Protein AF-A0A9W9SRN4-F1 (afdb_monomer_lite)

pLDDT: mean 81.09, std 16.98, range [28.03, 97.94]

Radius of gyration: 25.6 Å; chains: 1; bounding box: 73×48×70 Å

Secondary structure (DSSP, 8-state):
-TTSHHHHHTT-HHHHHHHHHHHHHHHTT---PPPPP---EE-TTS-EE---HHHHHHHHHHHHHHHHHHHHTHHHHHHHHHHHT-HHHHHHHHHHHHHHHHHHHHHHGGGSPPPPP--HHHHHHHHHHHHHTTT-GGGGSGGG-SS--SS-HHHHHHHHHHHHHHHHHTTHHHHHHHHGGGGTHHHHHHHTSB-TT--GGGGGGHHHHHHHHHHHHIIIIIHHHHHHTT----HHHHHHHHHHHHHHHHHHHHHHHHHHHHSTTTTTSTTTSGGGTTTTS--S-BGGGGHHHHHHHHHHHHHHHHHHHHHHHHHS-GGGSSPPPP-----SSSS---

Structure (mmCIF, N/CA/C/O backbone):
data_AF-A0A9W9SRN4-F1
#
_entry.id   AF-A0A9W9SRN4-F1
#
loop_
_atom_site.group_PDB
_atom_site.id
_atom_site.type_symbol
_atom_site.label_atom_id
_atom_site.label_alt_id
_atom_site.label_comp_id
_atom_site.label_asym_id
_atom_site.label_entity_id
_atom_site.label_seq_id
_atom_site.pdbx_PDB_ins_code
_atom_site.Cartn_x
_atom_site.Cartn_y
_atom_site.Cartn_z
_atom_site.occupancy
_atom_site.B_iso_or_equiv
_atom_site.auth_seq_id
_atom_site.auth_comp_id
_atom_site.auth_asym_id
_atom_site.auth_atom_id
_atom_site.pdbx_PDB_model_num
ATOM 1 N N . MET A 1 1 ? 12.197 24.435 -4.976 1.00 72.25 1 MET A N 1
ATOM 2 C CA . MET A 1 1 ? 13.391 25.298 -5.134 1.00 72.25 1 MET A CA 1
ATOM 3 C C . MET A 1 1 ? 14.647 24.455 -5.278 1.00 72.25 1 MET A C 1
ATOM 5 O O . MET A 1 1 ? 15.292 24.556 -6.305 1.00 72.25 1 MET A O 1
ATOM 9 N N . THR A 1 2 ? 14.942 23.553 -4.339 1.00 86.06 2 THR A N 1
ATOM 10 C CA . THR A 1 2 ? 16.115 22.654 -4.399 1.00 86.06 2 THR A CA 1
ATOM 11 C C . THR A 1 2 ? 16.068 21.588 -5.502 1.00 86.06 2 THR A C 1
ATOM 13 O O . THR A 1 2 ? 17.088 20.984 -5.800 1.00 86.06 2 THR A O 1
ATOM 16 N N . SER A 1 3 ? 14.905 21.371 -6.119 1.00 85.31 3 SER A N 1
ATOM 17 C CA . SER A 1 3 ? 14.676 20.440 -7.233 1.00 85.31 3 SER A CA 1
ATOM 18 C C . SER A 1 3 ? 14.816 21.062 -8.630 1.00 85.31 3 SER A C 1
ATOM 20 O O . SER A 1 3 ? 14.621 20.366 -9.623 1.00 85.31 3 SER A O 1
ATOM 22 N N . ILE A 1 4 ? 15.093 22.369 -8.728 1.00 89.38 4 ILE A N 1
ATOM 23 C CA . ILE A 1 4 ? 15.324 23.054 -10.012 1.00 89.38 4 ILE A CA 1
ATOM 24 C C . ILE A 1 4 ? 16.715 22.653 -10.529 1.00 89.38 4 ILE A C 1
ATOM 26 O O . ILE A 1 4 ? 17.629 22.578 -9.704 1.00 89.38 4 ILE A O 1
ATOM 30 N N . PRO A 1 5 ? 16.918 22.458 -11.851 1.00 86.88 5 PRO A N 1
ATOM 31 C CA . PRO A 1 5 ? 18.201 22.014 -12.406 1.00 86.88 5 PRO A CA 1
ATOM 32 C C . PRO A 1 5 ? 19.411 22.799 -11.884 1.00 86.88 5 PRO A C 1
ATOM 34 O O . PRO A 1 5 ? 20.335 22.211 -11.340 1.00 86.88 5 PRO A O 1
ATOM 37 N N . SER A 1 6 ? 19.337 24.135 -11.875 1.00 88.38 6 SER A N 1
ATOM 38 C CA . SER A 1 6 ? 20.420 24.995 -11.373 1.00 88.38 6 SER A CA 1
ATOM 39 C C . SER A 1 6 ? 20.775 24.776 -9.897 1.00 88.38 6 SER A C 1
ATOM 41 O O . SER A 1 6 ? 21.913 24.994 -9.493 1.00 88.38 6 SER A O 1
ATOM 43 N N . SER A 1 7 ? 19.809 24.365 -9.073 1.00 87.69 7 SER A N 1
ATOM 44 C CA . SER A 1 7 ? 20.026 24.068 -7.652 1.00 87.69 7 SER A CA 1
ATOM 45 C C . SER A 1 7 ? 20.522 22.640 -7.433 1.00 87.69 7 SER A C 1
ATOM 47 O O . SER A 1 7 ? 21.297 22.402 -6.507 1.00 87.69 7 SER A O 1
ATOM 49 N N . LEU A 1 8 ? 20.100 21.700 -8.283 1.00 88.00 8 LEU A N 1
ATOM 50 C CA . LEU A 1 8 ? 20.613 20.332 -8.290 1.00 88.00 8 LEU A CA 1
ATOM 51 C C . LEU A 1 8 ? 22.094 20.312 -8.680 1.00 88.00 8 LEU A C 1
ATOM 53 O O . LEU A 1 8 ? 22.893 19.718 -7.958 1.00 88.00 8 LEU A O 1
ATOM 57 N N . ASP A 1 9 ? 22.465 21.056 -9.724 1.00 88.38 9 ASP A N 1
ATOM 58 C CA . ASP A 1 9 ? 23.855 21.207 -10.173 1.00 88.38 9 ASP A CA 1
ATOM 59 C C . ASP A 1 9 ? 24.740 21.864 -9.098 1.00 88.38 9 ASP A C 1
ATOM 61 O O . ASP A 1 9 ? 25.924 21.559 -8.976 1.00 88.38 9 ASP A O 1
ATOM 65 N N . ALA A 1 10 ? 24.153 22.727 -8.260 1.00 89.44 10 ALA A N 1
ATOM 66 C CA . ALA A 1 10 ? 24.816 23.359 -7.119 1.00 89.44 10 ALA A CA 1
ATOM 67 C C . ALA A 1 10 ? 24.882 22.471 -5.854 1.00 89.44 10 ALA A C 1
ATOM 69 O O . ALA A 1 10 ? 25.316 22.934 -4.799 1.00 89.44 10 ALA A O 1
ATOM 70 N N . GLY A 1 11 ? 24.426 21.214 -5.919 1.00 89.06 11 GLY A N 1
ATOM 71 C CA . GLY A 1 11 ? 24.470 20.268 -4.798 1.00 89.06 11 GLY A CA 1
ATOM 72 C C . GLY A 1 11 ? 23.391 20.477 -3.726 1.00 89.06 11 GLY A C 1
ATOM 73 O O . GLY A 1 11 ? 23.430 19.833 -2.678 1.00 89.06 11 GLY A O 1
ATOM 74 N N . ALA A 1 12 ? 22.391 21.332 -3.968 1.00 88.50 12 ALA A N 1
ATOM 75 C CA . ALA A 1 12 ? 21.316 21.605 -3.007 1.00 88.50 12 ALA A CA 1
ATOM 76 C C . ALA A 1 12 ? 20.251 20.489 -2.931 1.00 88.50 12 ALA A C 1
ATOM 78 O O . ALA A 1 12 ? 19.347 20.556 -2.092 1.00 88.50 12 ALA A O 1
ATOM 79 N N . GLY A 1 13 ? 20.352 19.463 -3.785 1.00 88.19 13 GLY A N 1
ATOM 80 C CA . GLY A 1 13 ? 19.387 18.365 -3.879 1.00 88.19 13 GLY A CA 1
ATOM 81 C C . GLY A 1 13 ? 19.222 17.585 -2.574 1.00 88.19 13 GLY A C 1
ATOM 82 O O . GLY A 1 13 ? 18.120 17.536 -2.029 1.00 88.19 13 GLY A O 1
ATOM 83 N N . LEU A 1 14 ? 20.314 17.027 -2.035 1.00 88.69 14 LEU A N 1
ATOM 84 C CA . LEU A 1 14 ? 20.275 16.188 -0.829 1.00 88.69 14 LEU A CA 1
ATOM 85 C C . LEU A 1 14 ? 19.786 16.952 0.422 1.00 88.69 14 LEU A C 1
ATOM 87 O O . LEU A 1 14 ? 18.859 16.467 1.072 1.00 88.69 14 LEU A O 1
ATOM 91 N N . PRO A 1 15 ? 20.312 18.150 0.761 1.00 90.12 15 PRO A N 1
ATOM 92 C CA . PRO A 1 15 ? 19.788 18.925 1.888 1.00 90.12 15 PRO A CA 1
ATOM 93 C C . PRO A 1 15 ? 18.304 19.274 1.728 1.00 90.12 15 PRO A C 1
ATOM 95 O O . PRO A 1 15 ? 17.533 19.167 2.680 1.00 90.12 15 PRO A O 1
ATOM 98 N N . GLY A 1 16 ? 17.888 19.652 0.514 1.00 88.56 16 GLY A N 1
ATOM 99 C CA . GLY A 1 16 ? 16.491 19.955 0.216 1.00 88.56 16 GLY A CA 1
ATOM 100 C C . GLY A 1 16 ? 15.563 18.757 0.393 1.00 88.56 16 GLY A C 1
ATOM 101 O O . GLY A 1 16 ? 14.479 18.900 0.954 1.00 88.56 16 GLY A O 1
ATOM 102 N N . PHE A 1 17 ? 16.002 17.577 -0.045 1.00 88.19 17 PHE A N 1
ATOM 103 C CA .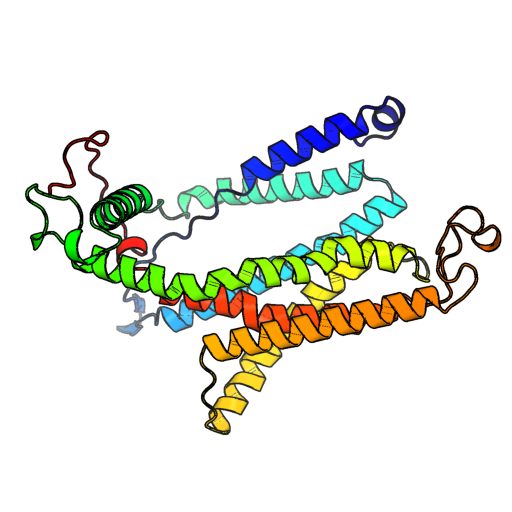 PHE A 1 17 ? 15.277 16.321 0.123 1.00 88.19 17 PHE A CA 1
ATOM 104 C C . PHE A 1 17 ? 15.088 15.957 1.603 1.00 88.19 17 PHE A C 1
ATOM 106 O O . PHE A 1 17 ? 13.967 15.679 2.027 1.00 88.19 17 PHE A O 1
ATOM 113 N N . LEU A 1 18 ? 16.151 16.046 2.412 1.00 90.44 18 LEU A N 1
ATOM 114 C CA . LEU A 1 18 ? 16.093 15.755 3.850 1.00 90.44 18 LEU A CA 1
ATOM 115 C C . LEU A 1 18 ? 15.125 16.686 4.591 1.00 90.44 18 LEU A C 1
ATOM 117 O O . LEU A 1 18 ? 14.294 16.225 5.374 1.00 90.44 18 LEU A O 1
ATOM 121 N N . ILE A 1 19 ? 15.196 17.992 4.317 1.00 89.69 19 ILE A N 1
ATOM 122 C CA . ILE A 1 19 ? 14.274 18.976 4.903 1.00 89.69 19 ILE A CA 1
ATOM 123 C C . ILE A 1 19 ? 12.833 18.681 4.467 1.00 89.69 19 ILE A C 1
ATOM 125 O O . ILE A 1 19 ? 11.923 18.714 5.295 1.00 89.69 19 ILE A O 1
ATOM 129 N N . GLY A 1 20 ? 12.627 18.354 3.188 1.00 85.81 20 GLY A N 1
ATOM 130 C CA . GLY A 1 20 ? 11.323 17.979 2.644 1.00 85.81 20 GLY A CA 1
ATOM 131 C C . GLY A 1 20 ? 10.690 16.801 3.386 1.00 85.81 20 GLY A C 1
ATOM 132 O O . GLY A 1 20 ? 9.554 16.917 3.844 1.00 85.81 20 GLY A O 1
ATOM 133 N N . ILE A 1 21 ? 11.436 15.709 3.586 1.00 86.06 21 ILE A N 1
ATOM 134 C CA . ILE A 1 21 ? 10.953 14.523 4.314 1.00 86.06 21 ILE A CA 1
ATOM 135 C C . ILE A 1 21 ? 10.534 14.870 5.746 1.00 86.06 21 ILE A C 1
ATOM 137 O O . ILE A 1 21 ? 9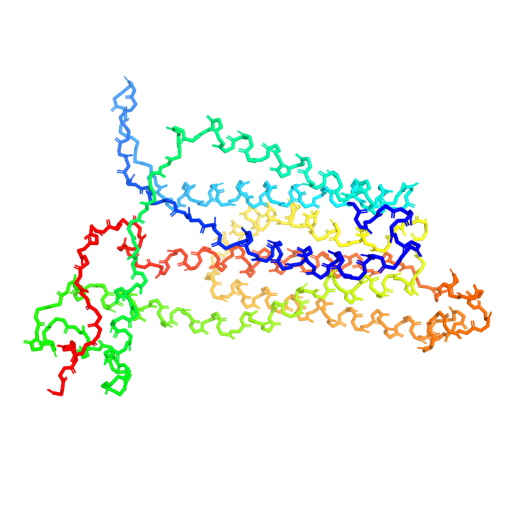.482 14.421 6.207 1.00 86.06 21 ILE A O 1
ATOM 141 N N . ILE A 1 22 ? 11.333 15.675 6.454 1.00 87.06 22 ILE A N 1
ATOM 142 C CA . ILE A 1 22 ? 11.038 16.064 7.841 1.00 87.06 22 ILE A CA 1
ATOM 143 C C . ILE A 1 22 ? 9.736 16.869 7.898 1.00 87.06 22 ILE A C 1
ATOM 145 O O . ILE A 1 22 ? 8.862 16.573 8.712 1.00 87.06 22 ILE A O 1
ATOM 149 N N . LEU A 1 23 ? 9.578 17.856 7.012 1.00 84.69 23 LEU A N 1
ATOM 150 C CA . LEU A 1 23 ? 8.375 18.688 6.960 1.00 84.69 23 LEU A CA 1
ATOM 151 C C . LEU A 1 23 ? 7.129 17.871 6.595 1.00 84.69 23 LEU A C 1
ATOM 153 O O . LEU A 1 23 ? 6.084 18.042 7.224 1.00 84.69 23 LEU A O 1
ATOM 157 N N . MET A 1 24 ? 7.237 16.952 5.632 1.00 80.94 24 MET A N 1
ATOM 158 C CA . MET A 1 24 ? 6.131 16.066 5.252 1.00 80.94 24 MET A CA 1
ATOM 159 C C . MET A 1 24 ? 5.725 15.129 6.396 1.00 80.94 24 MET A C 1
ATOM 161 O O . MET A 1 24 ? 4.534 14.952 6.649 1.00 80.94 24 MET A O 1
ATOM 165 N N . SER A 1 25 ? 6.697 14.595 7.140 1.00 76.19 25 SER A N 1
ATOM 166 C CA . SER A 1 25 ? 6.443 13.705 8.282 1.00 76.19 25 SER A CA 1
ATOM 167 C C . SER A 1 25 ? 5.683 14.399 9.419 1.00 76.19 25 SER A C 1
ATOM 169 O O . SER A 1 25 ? 4.856 13.771 10.074 1.00 76.19 25 SER A O 1
ATOM 171 N N . ILE A 1 26 ? 5.906 15.701 9.637 1.00 77.12 26 ILE A N 1
ATOM 172 C CA . ILE A 1 26 ? 5.173 16.484 10.648 1.00 77.12 26 ILE A CA 1
ATOM 173 C C . ILE A 1 26 ? 3.703 16.691 10.233 1.00 77.12 26 ILE A C 1
ATOM 175 O O . ILE A 1 26 ? 2.818 16.720 11.089 1.00 77.12 26 ILE A O 1
ATOM 179 N N . GLY A 1 27 ? 3.423 16.815 8.931 1.00 62.91 27 GLY A N 1
ATOM 180 C CA . GLY A 1 27 ? 2.085 17.117 8.411 1.00 62.91 27 GLY A CA 1
ATOM 181 C C . GLY A 1 27 ? 1.077 15.963 8.478 1.00 62.91 27 GLY A C 1
ATOM 182 O O . GLY A 1 27 ? -0.121 16.216 8.571 1.00 62.91 27 GLY A O 1
ATOM 183 N N . LEU A 1 28 ? 1.533 14.707 8.464 1.00 54.03 28 LEU A N 1
ATOM 184 C CA . LEU A 1 28 ? 0.664 13.519 8.374 1.00 54.03 28 LEU A CA 1
ATOM 185 C C . LEU A 1 28 ? -0.017 13.113 9.700 1.00 54.03 28 LEU A C 1
ATOM 187 O O . LEU A 1 28 ? -0.827 12.192 9.719 1.00 54.03 28 LEU A O 1
ATOM 191 N N . GLY A 1 29 ? 0.272 13.787 10.817 1.00 43.53 29 GLY A N 1
ATOM 192 C CA . GLY A 1 29 ? -0.183 13.383 12.157 1.00 43.53 29 GLY A CA 1
ATOM 193 C C . GLY A 1 29 ? -1.613 13.777 12.562 1.00 43.53 29 GLY A C 1
ATOM 194 O O . GLY A 1 29 ? -1.936 13.683 13.746 1.00 43.53 29 GLY A O 1
ATOM 195 N N . ALA A 1 30 ? -2.459 14.260 11.648 1.00 40.44 30 ALA A N 1
ATOM 196 C CA . ALA A 1 30 ? -3.728 14.910 11.995 1.00 40.44 30 ALA A CA 1
ATOM 197 C C . ALA A 1 30 ? -4.936 14.370 11.212 1.00 40.44 30 ALA A C 1
ATOM 199 O O . ALA A 1 30 ? -5.635 15.139 10.557 1.00 40.44 30 ALA A O 1
ATOM 200 N N . ASP A 1 31 ? -5.213 13.068 11.309 1.00 38.69 31 ASP A N 1
ATOM 201 C CA . ASP A 1 31 ? -6.512 12.527 10.893 1.00 38.69 31 ASP A CA 1
ATOM 202 C C . ASP A 1 31 ? -7.362 12.240 12.140 1.00 38.69 31 ASP A C 1
ATOM 204 O O . ASP A 1 31 ? -7.066 11.349 12.940 1.00 38.69 31 ASP A O 1
ATOM 208 N N . GLN A 1 32 ? -8.373 13.078 12.377 1.00 43.38 32 GLN A N 1
ATOM 209 C CA . GLN A 1 32 ? -9.289 12.951 13.511 1.00 43.38 32 GLN A CA 1
ATOM 210 C C . GLN A 1 32 ? -10.712 12.780 12.995 1.00 43.38 32 GLN A C 1
ATOM 212 O O . GLN A 1 32 ? -11.337 13.721 12.506 1.00 43.38 32 GLN A O 1
ATOM 217 N N . TYR A 1 33 ? -11.253 11.577 13.167 1.00 43.34 33 TYR A N 1
ATOM 218 C CA . TYR A 1 33 ? -12.670 11.331 12.953 1.00 43.34 33 TYR A CA 1
ATOM 219 C C . TYR A 1 33 ? -13.470 12.000 14.066 1.00 43.34 33 TYR A C 1
ATOM 221 O O . TYR A 1 33 ? -13.239 11.776 15.256 1.00 43.34 33 TYR A O 1
ATOM 229 N N . THR A 1 34 ? -14.434 12.823 13.672 1.00 37.91 34 THR A N 1
ATOM 230 C CA . THR A 1 34 ? -15.406 13.380 14.605 1.00 37.91 34 THR A CA 1
ATOM 231 C C . THR A 1 34 ? -16.503 12.358 14.863 1.00 37.91 34 THR A C 1
ATOM 233 O O . THR A 1 34 ? -16.987 11.667 13.965 1.00 37.91 34 THR A O 1
ATOM 236 N N . SER A 1 35 ? -16.873 12.237 16.131 1.00 37.62 35 SER A N 1
ATOM 237 C CA . SER A 1 35 ? -18.003 11.443 16.579 1.00 37.62 35 SER A CA 1
ATOM 238 C C . SER A 1 35 ? -19.319 12.001 16.044 1.00 37.62 35 SER A C 1
ATOM 240 O O . SER A 1 35 ? -19.636 13.165 16.293 1.00 37.62 35 SER A O 1
ATOM 242 N N . TRP A 1 36 ? -20.112 11.161 15.381 1.00 41.66 36 TRP A N 1
ATOM 243 C CA . TRP A 1 36 ? -21.486 11.486 15.003 1.00 41.66 36 TRP A CA 1
ATOM 244 C C . TRP A 1 36 ? -22.448 10.919 16.047 1.00 41.66 36 TRP A C 1
ATOM 246 O O . TRP A 1 36 ? -22.475 9.711 16.278 1.00 41.66 36 TRP A O 1
ATOM 256 N N . GLU A 1 37 ? -23.247 11.787 16.667 1.00 39.81 37 GLU A N 1
ATOM 257 C CA . GLU A 1 37 ? -24.395 11.357 17.468 1.00 39.81 37 GLU A CA 1
ATOM 258 C C . GLU A 1 37 ? -25.478 10.763 16.554 1.00 39.81 37 GLU A C 1
ATOM 260 O O . GLU A 1 37 ? -25.762 11.297 15.475 1.00 39.81 37 GLU A O 1
ATOM 265 N N . GLU A 1 38 ? -26.104 9.669 16.989 1.00 40.56 38 GLU A N 1
ATOM 266 C CA . GLU A 1 38 ? -27.266 9.081 16.320 1.00 40.56 38 GLU A CA 1
ATOM 267 C C . GLU A 1 38 ? -28.400 10.112 16.238 1.00 40.56 38 GLU A C 1
ATOM 269 O O . GLU A 1 38 ? -29.038 10.453 17.234 1.00 40.56 38 GLU A O 1
ATOM 274 N N . LYS A 1 39 ? -28.676 10.629 15.036 1.00 41.56 39 LYS A N 1
ATOM 275 C CA . LYS A 1 39 ? -29.814 11.524 14.800 1.00 41.56 39 LYS A CA 1
ATOM 276 C C . LYS A 1 39 ? -30.983 10.742 14.222 1.00 41.56 39 LYS A C 1
ATOM 278 O O . LYS A 1 39 ? -30.935 10.269 13.088 1.00 41.56 39 LYS A O 1
ATOM 283 N N . ILE A 1 40 ? -32.076 10.679 14.977 1.00 51.25 40 ILE A N 1
ATOM 284 C CA . ILE A 1 40 ? -33.376 10.251 14.456 1.00 51.25 40 ILE A CA 1
ATOM 285 C C . ILE A 1 40 ? -33.915 11.399 13.597 1.00 51.25 40 ILE A C 1
ATOM 287 O O . ILE A 1 40 ? -34.401 12.403 14.117 1.00 51.25 40 ILE A O 1
ATOM 291 N N . LEU A 1 41 ? -33.818 11.270 12.274 1.00 49.94 41 LEU A N 1
ATOM 292 C CA . LEU A 1 41 ? -34.401 12.244 11.356 1.00 49.94 41 LEU A CA 1
ATOM 293 C C . LEU A 1 41 ? -35.850 11.855 11.053 1.00 49.94 41 LEU A C 1
ATOM 295 O O . LEU A 1 41 ? -36.141 10.778 10.523 1.00 49.94 41 LEU A O 1
ATOM 299 N N . VAL A 1 42 ? -36.773 12.761 11.368 1.00 51.53 42 VAL A N 1
ATOM 300 C CA . VAL A 1 42 ? -38.159 12.681 10.904 1.00 51.53 42 VAL A CA 1
ATOM 301 C C . VAL A 1 42 ? -38.223 13.410 9.568 1.00 51.53 42 VAL A C 1
ATOM 303 O O . VAL A 1 42 ? -38.001 14.618 9.499 1.00 51.53 42 VAL A O 1
ATOM 306 N N . LYS A 1 43 ? -38.476 12.674 8.483 1.00 59.41 43 LYS A N 1
ATOM 307 C CA . LYS A 1 43 ? -38.675 13.283 7.161 1.00 59.41 43 LYS A CA 1
ATOM 308 C C . LYS A 1 43 ? -39.950 14.151 7.164 1.00 59.41 43 LYS A C 1
ATOM 310 O O . LYS A 1 43 ? -40.856 13.874 7.950 1.00 59.41 43 LYS A O 1
ATOM 315 N N . PRO A 1 44 ? -40.095 15.124 6.241 1.00 56.47 44 PRO A N 1
ATOM 316 C CA . PRO A 1 44 ? -41.293 15.975 6.136 1.00 56.47 44 PRO A CA 1
ATOM 317 C C . PRO A 1 44 ? -42.613 15.202 5.959 1.00 56.47 44 PRO A C 1
ATOM 319 O O . PRO A 1 44 ? -43.689 15.743 6.171 1.00 56.47 44 PRO A O 1
ATOM 322 N N . ASN A 1 45 ? -42.532 13.924 5.582 1.00 66.31 45 ASN A N 1
ATOM 323 C CA . ASN A 1 45 ? -43.655 13.002 5.424 1.00 66.31 45 ASN A CA 1
ATOM 324 C C . ASN A 1 45 ? -43.993 12.191 6.697 1.00 66.31 45 ASN A C 1
ATOM 326 O O . ASN A 1 45 ? -44.712 11.199 6.607 1.00 66.31 45 ASN A O 1
ATOM 330 N N . GLY A 1 46 ? -43.428 12.537 7.859 1.00 61.12 46 GLY A N 1
ATOM 331 C CA . GLY A 1 46 ? -43.703 11.873 9.138 1.00 61.12 46 GLY A CA 1
ATOM 332 C C . GLY A 1 46 ? -43.042 10.500 9.323 1.00 61.12 46 GLY A C 1
ATOM 333 O O . GLY A 1 46 ? -43.177 9.900 10.390 1.00 61.12 46 GLY A O 1
ATOM 334 N N . LYS A 1 47 ? -42.290 9.987 8.335 1.00 55.47 47 LYS A N 1
ATOM 335 C CA . LYS A 1 47 ? -41.546 8.729 8.492 1.00 55.47 47 LYS A CA 1
ATOM 336 C C . LYS A 1 47 ? -40.303 8.957 9.350 1.00 55.47 47 LYS A C 1
ATOM 338 O O . LYS A 1 47 ? -39.416 9.731 8.982 1.00 55.47 47 LYS A O 1
ATOM 343 N N . ARG A 1 48 ? -40.233 8.240 10.475 1.00 51.19 48 ARG A N 1
ATOM 344 C CA . ARG A 1 48 ? -39.024 8.121 11.296 1.00 51.19 48 ARG A CA 1
ATOM 345 C C . ARG A 1 48 ? -38.023 7.256 10.541 1.00 51.19 48 ARG A C 1
ATOM 347 O O . ARG A 1 48 ? -38.303 6.089 10.277 1.00 51.19 48 ARG A O 1
ATOM 354 N N . VAL A 1 49 ? -36.890 7.834 10.161 1.00 55.31 49 VAL A N 1
ATOM 355 C CA . VAL A 1 49 ? -35.778 7.083 9.579 1.00 55.31 49 VAL A CA 1
ATOM 356 C C . VAL A 1 49 ? -34.713 6.972 10.655 1.00 55.31 49 VAL A C 1
ATOM 358 O O . VAL A 1 49 ? -34.115 7.972 11.049 1.00 55.31 49 VAL A O 1
ATOM 361 N N . ILE A 1 50 ? -34.516 5.754 11.153 1.00 55.56 50 ILE A N 1
ATOM 362 C CA . ILE A 1 50 ? -33.351 5.426 11.970 1.00 55.56 50 ILE A CA 1
ATOM 363 C C . ILE A 1 50 ? -32.200 5.285 10.980 1.00 55.56 50 ILE A C 1
ATOM 365 O O . ILE A 1 50 ? -32.257 4.451 10.075 1.00 55.56 50 ILE A O 1
ATOM 369 N N . ILE A 1 51 ? -31.208 6.165 11.086 1.00 53.84 51 ILE A N 1
ATOM 370 C CA . ILE A 1 51 ? -29.968 6.014 10.333 1.00 53.84 51 ILE A CA 1
ATOM 371 C C . ILE A 1 51 ? -29.221 4.869 11.007 1.00 53.84 51 ILE A C 1
ATOM 373 O O . ILE A 1 51 ? -28.703 5.033 12.106 1.00 53.84 51 ILE A O 1
ATOM 377 N N . ASP A 1 52 ? -29.225 3.703 10.366 1.00 53.47 52 ASP A N 1
ATOM 378 C CA . ASP A 1 52 ? -28.390 2.583 10.782 1.00 53.47 52 ASP A CA 1
ATOM 379 C C . ASP A 1 52 ? -26.922 3.007 10.634 1.00 53.47 52 ASP A C 1
ATOM 381 O O . ASP A 1 52 ? -26.452 3.304 9.525 1.00 53.47 52 ASP A O 1
ATOM 385 N N . ARG A 1 53 ? -26.240 3.151 11.776 1.00 55.44 53 ARG A N 1
ATOM 386 C CA . ARG A 1 53 ? -24.889 3.706 11.863 1.00 55.44 53 ARG A CA 1
ATOM 387 C C . ARG A 1 53 ? -23.889 2.808 11.153 1.00 55.44 53 ARG A C 1
ATOM 389 O O . ARG A 1 53 ? -23.055 3.322 10.415 1.00 55.44 53 ARG A O 1
ATOM 396 N N . ASP A 1 54 ? -24.019 1.498 11.315 1.00 56.22 54 ASP A N 1
ATOM 397 C CA . ASP A 1 54 ? -23.072 0.530 10.767 1.00 56.22 54 ASP A CA 1
ATOM 398 C C . ASP A 1 54 ? -23.164 0.529 9.234 1.00 56.22 54 ASP A C 1
ATOM 400 O O . ASP A 1 54 ? -22.167 0.691 8.533 1.00 56.22 54 ASP A O 1
ATOM 404 N N . LEU A 1 55 ? -24.390 0.537 8.700 1.00 56.28 55 LEU A N 1
ATOM 405 C CA . LEU A 1 55 ? -24.638 0.547 7.254 1.00 56.28 55 LEU A CA 1
ATOM 406 C C . LEU A 1 55 ? -24.309 1.894 6.578 1.00 56.28 55 LEU A C 1
ATOM 408 O O . LEU A 1 55 ? -24.121 1.963 5.359 1.00 56.28 55 LEU A O 1
ATOM 412 N N . SER A 1 56 ? -24.275 2.980 7.354 1.00 60.22 56 SER A N 1
ATOM 413 C CA . SER A 1 56 ? -23.890 4.317 6.884 1.00 60.22 56 SER A CA 1
ATOM 414 C C . SER A 1 56 ? -22.375 4.516 6.927 1.00 60.22 56 SER A C 1
ATOM 416 O O . SER A 1 56 ? -21.821 5.083 5.986 1.00 60.22 56 SER A O 1
ATOM 418 N N . MET A 1 57 ? -21.706 4.008 7.966 1.00 61.72 57 MET A N 1
ATOM 419 C CA . MET A 1 57 ? -20.248 4.034 8.082 1.00 61.72 57 MET A CA 1
ATOM 420 C C . MET A 1 57 ? -19.595 3.186 6.990 1.00 61.72 57 MET A C 1
ATOM 422 O O . MET A 1 57 ? -18.707 3.696 6.316 1.00 61.72 57 MET A O 1
ATOM 426 N N . ASP A 1 58 ? -20.101 1.981 6.707 1.00 64.12 58 ASP A N 1
ATOM 427 C CA . ASP A 1 58 ? -19.598 1.141 5.607 1.00 64.12 58 ASP A CA 1
ATOM 428 C C . ASP A 1 58 ? -19.602 1.886 4.261 1.00 64.12 58 ASP A C 1
ATOM 430 O O . ASP A 1 58 ? -18.624 1.874 3.516 1.00 64.12 58 ASP A O 1
ATOM 434 N N . LYS A 1 59 ? -20.685 2.612 3.951 1.00 65.94 59 LYS A N 1
ATOM 435 C CA . LYS A 1 59 ? -20.788 3.397 2.708 1.00 65.94 59 LYS A CA 1
ATOM 436 C C . LYS A 1 59 ? -19.813 4.568 2.667 1.00 65.94 59 LYS A C 1
ATOM 438 O O . LYS A 1 59 ? -19.266 4.854 1.604 1.00 65.94 59 LYS A O 1
ATOM 443 N N . ILE A 1 60 ? -19.622 5.252 3.793 1.00 67.75 60 ILE A N 1
ATOM 444 C CA . ILE A 1 60 ? -18.685 6.375 3.899 1.00 67.75 60 ILE A CA 1
ATOM 445 C C . ILE A 1 60 ? -17.252 5.870 3.757 1.00 67.75 60 ILE A C 1
ATOM 447 O O . ILE A 1 60 ? -16.502 6.441 2.971 1.00 67.75 60 ILE A O 1
ATOM 451 N N . TYR A 1 61 ? -16.890 4.784 4.442 1.00 68.56 61 TYR A N 1
ATOM 452 C CA . TYR A 1 61 ? -15.569 4.175 4.328 1.00 68.56 61 TYR A CA 1
ATOM 453 C C . TYR A 1 61 ? -15.301 3.685 2.911 1.00 68.56 61 TYR A C 1
ATOM 455 O O . TYR A 1 61 ? -14.245 3.985 2.370 1.00 68.56 61 TYR A O 1
ATOM 463 N N . HIS A 1 62 ? -16.267 3.043 2.249 1.00 71.25 62 HIS A N 1
ATOM 464 C CA . HIS A 1 62 ? -16.115 2.679 0.841 1.00 71.25 62 HIS A CA 1
ATOM 465 C C . HIS A 1 62 ? -15.936 3.900 -0.070 1.00 71.25 62 HIS A C 1
ATOM 467 O O . HIS A 1 62 ? -15.059 3.880 -0.929 1.00 71.25 62 HIS A O 1
ATOM 473 N N . ALA A 1 63 ? -16.718 4.969 0.114 1.00 73.56 63 ALA A N 1
ATOM 474 C CA . ALA A 1 63 ? -16.578 6.192 -0.678 1.00 73.56 63 ALA A CA 1
ATOM 475 C C . ALA A 1 63 ? -15.230 6.893 -0.437 1.00 73.56 63 ALA A C 1
ATOM 477 O O . ALA A 1 63 ? -14.596 7.348 -1.387 1.00 73.56 63 ALA A O 1
ATOM 478 N N . TYR A 1 64 ? -14.777 6.940 0.816 1.00 76.44 64 TYR A N 1
ATOM 479 C CA . TYR A 1 64 ? -13.458 7.440 1.196 1.00 76.44 64 TYR A CA 1
ATOM 480 C C . TYR A 1 64 ? -12.347 6.613 0.542 1.00 76.44 64 TYR A C 1
ATOM 482 O O . TYR A 1 64 ? -11.476 7.176 -0.114 1.00 76.44 64 TYR A O 1
ATOM 490 N N . TYR A 1 65 ? -12.424 5.285 0.629 1.00 76.81 65 TYR A N 1
ATOM 491 C CA . TYR A 1 65 ? -11.429 4.380 0.055 1.00 76.81 65 TYR A CA 1
ATOM 492 C C . TYR A 1 65 ? -11.332 4.517 -1.467 1.00 76.81 65 TYR A C 1
ATOM 494 O O . TYR A 1 65 ? -10.238 4.563 -2.030 1.00 76.81 65 TYR A O 1
ATOM 502 N N . TRP A 1 66 ? -12.481 4.657 -2.134 1.00 82.25 66 TRP A N 1
ATOM 503 C CA . TRP A 1 66 ? -12.555 4.968 -3.560 1.00 82.25 66 TRP A CA 1
ATOM 504 C C . TRP A 1 66 ? -11.915 6.317 -3.891 1.00 82.25 66 TRP A C 1
ATOM 506 O O . TRP A 1 66 ? -11.182 6.417 -4.874 1.00 82.25 66 TRP A O 1
ATOM 516 N N . ALA A 1 67 ? -12.162 7.351 -3.083 1.00 83.62 67 ALA A N 1
ATOM 517 C CA . ALA A 1 67 ? -11.579 8.674 -3.288 1.00 83.62 67 ALA A CA 1
ATOM 518 C C . ALA A 1 67 ? -10.052 8.662 -3.120 1.00 83.62 67 ALA A C 1
ATOM 520 O O . ALA A 1 67 ? -9.352 9.223 -3.962 1.00 83.62 67 ALA A O 1
ATOM 521 N N . VAL A 1 68 ? -9.534 7.985 -2.089 1.00 82.25 68 VAL A N 1
ATOM 522 C CA . VAL A 1 68 ? -8.089 7.836 -1.844 1.00 82.25 68 VAL A CA 1
ATOM 523 C C . VAL A 1 68 ? -7.415 7.106 -3.006 1.00 82.25 68 VAL A C 1
ATOM 525 O O . VAL A 1 68 ? -6.465 7.633 -3.580 1.00 82.25 68 VAL A O 1
ATOM 528 N N . ASN A 1 69 ? -7.951 5.956 -3.424 1.00 86.81 69 ASN A N 1
ATOM 529 C CA . ASN A 1 69 ? -7.389 5.179 -4.532 1.00 86.81 69 ASN A CA 1
ATOM 530 C C . ASN A 1 69 ? -7.489 5.910 -5.879 1.00 86.81 69 ASN A C 1
ATOM 532 O O . ASN A 1 69 ? -6.566 5.855 -6.685 1.00 86.81 69 ASN A O 1
ATOM 536 N N . THR A 1 70 ? -8.564 6.668 -6.112 1.00 88.75 70 THR A N 1
ATOM 537 C CA . THR A 1 70 ? -8.667 7.540 -7.296 1.00 88.75 70 THR A CA 1
ATOM 538 C C . THR A 1 70 ? -7.618 8.654 -7.249 1.00 88.75 70 THR A C 1
ATOM 540 O O . THR A 1 70 ? -6.992 8.957 -8.262 1.00 88.75 70 THR A O 1
ATOM 543 N N . GLY A 1 71 ? -7.390 9.247 -6.074 1.00 87.12 71 GLY A N 1
ATOM 544 C CA . GLY A 1 71 ? -6.341 10.241 -5.857 1.00 87.12 71 GLY A CA 1
ATOM 545 C C . GLY A 1 71 ? -4.937 9.681 -6.093 1.00 87.12 71 GLY A C 1
ATOM 546 O O . GLY A 1 71 ? -4.105 10.368 -6.686 1.00 87.12 71 GLY A O 1
ATOM 547 N N . ALA A 1 72 ? -4.684 8.425 -5.718 1.00 87.62 72 ALA A N 1
ATOM 548 C CA . ALA A 1 72 ? -3.410 7.747 -5.954 1.00 87.62 72 ALA A CA 1
ATOM 549 C C . ALA A 1 72 ? -3.066 7.624 -7.453 1.00 87.62 72 ALA A C 1
ATOM 551 O O . ALA A 1 72 ? -1.893 7.672 -7.817 1.00 87.62 72 ALA A O 1
ATOM 552 N N . LEU A 1 73 ? -4.067 7.595 -8.348 1.00 90.12 73 LEU A N 1
ATOM 553 C CA . LEU A 1 73 ? -3.849 7.614 -9.804 1.00 90.12 73 LEU A CA 1
ATOM 554 C C . LEU A 1 73 ? -3.211 8.915 -10.310 1.00 90.12 73 LEU A C 1
ATOM 556 O O . LEU A 1 73 ? -2.708 8.950 -11.432 1.00 90.12 73 LEU A O 1
ATOM 560 N N . SER A 1 74 ? -3.171 9.977 -9.497 1.00 89.50 74 SER A N 1
ATOM 561 C CA . SER A 1 74 ? -2.394 11.183 -9.813 1.00 89.50 74 SER A CA 1
ATOM 562 C C . SER A 1 74 ? -0.904 10.892 -10.031 1.00 89.50 74 SER A C 1
ATOM 564 O O . SER A 1 74 ? -0.254 11.622 -10.777 1.00 89.50 74 SER A O 1
ATOM 566 N N . ALA A 1 75 ? -0.380 9.791 -9.477 1.00 87.50 75 ALA A N 1
ATOM 567 C CA . ALA A 1 75 ? 0.977 9.320 -9.738 1.00 87.50 75 ALA A CA 1
ATOM 568 C C . ALA A 1 75 ? 1.239 9.050 -11.232 1.00 87.50 75 ALA A C 1
ATOM 570 O O . ALA A 1 75 ? 2.363 9.242 -11.688 1.00 87.50 75 ALA A O 1
ATOM 571 N N . LEU A 1 76 ? 0.215 8.721 -12.032 1.00 90.00 76 LEU A N 1
ATOM 572 C CA . LEU A 1 76 ? 0.350 8.638 -13.490 1.00 90.00 76 LEU A CA 1
ATOM 573 C C . LEU A 1 76 ? 0.809 9.979 -14.071 1.00 90.00 76 LEU A C 1
ATOM 575 O O . LEU A 1 76 ? 1.794 10.040 -14.793 1.00 90.00 76 LEU A O 1
ATOM 579 N N . ALA A 1 77 ? 0.133 11.073 -13.719 1.00 90.69 77 ALA A N 1
ATOM 580 C CA . ALA A 1 77 ? 0.507 12.397 -14.206 1.00 90.69 77 ALA A CA 1
ATOM 581 C C . ALA A 1 77 ? 1.890 12.811 -13.684 1.00 90.69 77 ALA A C 1
ATOM 583 O O . ALA A 1 77 ? 2.723 13.292 -14.450 1.00 90.69 77 ALA A O 1
ATOM 584 N N . THR A 1 78 ? 2.148 12.591 -12.394 1.00 90.94 78 THR A N 1
ATOM 585 C CA . THR A 1 78 ? 3.399 12.993 -11.744 1.00 90.94 78 THR A CA 1
ATOM 586 C C . THR A 1 78 ? 4.617 12.288 -12.344 1.00 90.94 78 THR A C 1
ATOM 588 O O . THR A 1 78 ? 5.612 12.952 -12.612 1.00 90.94 78 THR A O 1
ATOM 591 N N . THR A 1 79 ? 4.529 10.986 -12.628 1.00 90.62 79 THR A N 1
ATOM 592 C CA . THR A 1 79 ? 5.644 10.192 -13.182 1.00 90.62 79 THR A CA 1
ATOM 593 C C . THR A 1 79 ? 5.984 10.564 -14.626 1.00 90.62 79 THR A C 1
ATOM 595 O O . THR A 1 79 ? 7.159 10.632 -14.984 1.00 90.62 79 THR A O 1
ATOM 598 N N . TYR A 1 80 ? 4.987 10.883 -15.460 1.00 91.19 80 TYR A N 1
ATOM 599 C CA . TYR A 1 80 ? 5.245 11.415 -16.805 1.00 91.19 80 TYR A CA 1
ATOM 600 C C . TYR A 1 80 ? 5.830 12.829 -16.764 1.00 91.19 80 TYR A C 1
ATOM 602 O O . TYR A 1 80 ? 6.780 13.117 -17.485 1.00 91.19 80 TYR A O 1
ATOM 610 N N . ILE A 1 81 ? 5.318 13.704 -15.891 1.00 93.12 81 ILE A N 1
ATOM 611 C CA . ILE A 1 81 ? 5.879 15.051 -15.709 1.00 93.12 81 ILE A CA 1
ATOM 612 C C . ILE A 1 81 ? 7.332 14.967 -15.236 1.00 93.12 81 ILE A C 1
ATOM 614 O O . ILE A 1 81 ? 8.184 15.709 -15.721 1.00 93.12 81 ILE A O 1
ATOM 618 N N . GLU A 1 82 ? 7.632 14.063 -14.308 1.00 91.38 82 GLU A N 1
ATOM 619 C CA . GLU A 1 82 ? 8.993 13.822 -13.847 1.00 91.38 82 GLU A CA 1
ATOM 620 C C . GLU A 1 82 ? 9.907 13.386 -14.995 1.00 91.38 82 GLU A C 1
ATOM 622 O O . GLU A 1 82 ? 10.965 13.984 -15.183 1.00 91.38 82 GLU A O 1
ATOM 627 N N . LYS A 1 83 ? 9.476 12.399 -15.787 1.00 89.50 83 LYS A N 1
ATOM 628 C CA . LYS A 1 83 ? 10.252 11.867 -16.909 1.00 89.50 83 LYS A CA 1
ATOM 629 C C . LYS A 1 83 ? 10.482 12.898 -18.022 1.00 89.50 83 LYS A C 1
ATOM 631 O O . LYS A 1 83 ? 11.592 12.978 -18.543 1.00 89.50 83 LYS A O 1
ATOM 636 N N . ASP A 1 84 ? 9.451 13.655 -18.398 1.00 91.62 84 ASP A N 1
ATOM 637 C CA . ASP A 1 84 ? 9.473 14.506 -19.596 1.00 91.62 84 ASP A CA 1
ATOM 638 C C . ASP A 1 84 ? 9.866 15.969 -19.304 1.00 91.62 84 ASP A C 1
ATOM 640 O O . ASP A 1 84 ? 10.365 16.662 -20.192 1.00 91.62 84 ASP A O 1
ATOM 644 N N . VAL A 1 85 ? 9.650 16.461 -18.076 1.00 92.56 85 VAL A N 1
ATOM 645 C CA . VAL A 1 85 ? 9.909 17.863 -17.675 1.00 92.56 85 VAL A CA 1
ATOM 646 C C . VAL A 1 85 ? 10.929 17.960 -16.541 1.00 92.56 85 VAL A C 1
ATOM 648 O O . VAL A 1 85 ? 11.799 18.834 -16.559 1.00 92.56 85 VAL A O 1
ATOM 651 N N . GLY A 1 86 ? 10.814 17.091 -15.538 1.00 89.50 86 GLY A N 1
ATOM 652 C CA . GLY A 1 86 ? 11.723 17.013 -14.398 1.00 89.50 86 GLY A CA 1
ATOM 653 C C . GLY A 1 86 ? 11.047 17.173 -13.035 1.00 89.50 86 GLY A C 1
ATOM 654 O O . GLY A 1 86 ? 9.920 17.655 -12.895 1.00 89.50 86 GLY A O 1
ATOM 655 N N . PHE A 1 87 ? 11.796 16.815 -11.991 1.00 89.12 87 PHE A N 1
ATOM 656 C CA . PHE A 1 87 ? 11.328 16.732 -10.602 1.00 89.12 87 PHE A CA 1
ATOM 657 C C . PHE A 1 87 ? 10.648 17.999 -10.064 1.00 89.12 87 PHE A C 1
ATOM 659 O O . PHE A 1 87 ? 9.690 17.917 -9.296 1.00 89.12 87 PHE A O 1
ATOM 666 N N . TRP A 1 88 ? 11.114 19.194 -10.439 1.00 91.38 88 TRP A N 1
ATOM 667 C CA . TRP A 1 88 ? 10.535 20.442 -9.927 1.00 91.38 88 TRP A CA 1
ATOM 668 C C . TRP A 1 88 ? 9.059 20.617 -10.310 1.00 91.38 88 TRP A C 1
ATOM 670 O O . TRP A 1 88 ? 8.284 21.115 -9.493 1.00 91.38 88 TRP A O 1
ATOM 680 N N . ALA A 1 89 ? 8.672 20.192 -11.516 1.00 92.12 89 ALA A N 1
ATOM 681 C CA . ALA A 1 89 ? 7.307 20.309 -12.014 1.00 92.12 89 ALA A CA 1
ATOM 682 C C . ALA A 1 89 ? 6.389 19.274 -11.347 1.00 92.12 89 ALA A C 1
ATOM 684 O O . ALA A 1 89 ? 5.274 19.607 -10.944 1.00 92.12 89 ALA A O 1
ATOM 685 N N . ALA A 1 90 ? 6.893 18.054 -11.139 1.00 91.50 90 ALA A N 1
ATOM 686 C CA . ALA A 1 90 ? 6.207 17.002 -10.391 1.00 91.50 90 ALA A CA 1
ATOM 687 C C . ALA A 1 90 ? 5.902 17.440 -8.944 1.00 91.50 90 ALA A C 1
ATOM 689 O O . ALA A 1 90 ? 4.762 17.355 -8.484 1.00 91.50 90 ALA A O 1
ATOM 690 N N . TYR A 1 91 ? 6.885 18.017 -8.244 1.00 90.88 91 TYR A N 1
ATOM 691 C CA . TYR A 1 91 ? 6.675 18.540 -6.889 1.00 90.88 91 TYR A CA 1
ATOM 692 C C . TYR A 1 91 ? 5.752 19.764 -6.848 1.00 90.88 91 TYR A C 1
ATOM 694 O O . TYR A 1 91 ? 5.004 19.938 -5.884 1.00 90.88 91 TYR A O 1
ATOM 702 N N . LEU A 1 92 ? 5.768 20.609 -7.885 1.00 91.25 92 LEU A N 1
ATOM 703 C CA . LEU A 1 92 ? 4.853 21.745 -7.987 1.00 91.25 92 LEU A CA 1
ATOM 704 C C . LEU A 1 92 ? 3.396 21.285 -8.123 1.00 91.25 92 LEU A C 1
ATOM 706 O O . LEU A 1 92 ? 2.521 21.866 -7.484 1.00 91.25 92 LEU A O 1
ATOM 710 N N . LEU A 1 93 ? 3.132 20.230 -8.900 1.00 91.31 93 LEU A N 1
ATOM 711 C CA . LEU A 1 93 ? 1.794 19.647 -9.016 1.00 91.31 93 LEU A CA 1
ATOM 712 C C . LEU A 1 93 ? 1.264 19.199 -7.646 1.00 91.31 93 LEU A C 1
ATOM 714 O O . LEU A 1 93 ? 0.151 19.569 -7.266 1.00 91.31 93 LEU A O 1
ATOM 718 N N . ALA A 1 94 ? 2.081 18.469 -6.881 1.00 89.50 94 ALA A N 1
ATOM 719 C CA . ALA A 1 94 ? 1.730 18.031 -5.531 1.00 89.50 94 ALA A CA 1
ATOM 720 C C . ALA A 1 94 ? 1.471 19.219 -4.585 1.00 89.50 94 ALA A C 1
ATOM 722 O O . ALA A 1 94 ? 0.492 19.218 -3.836 1.00 89.50 94 ALA A O 1
ATOM 723 N N . TYR A 1 95 ? 2.297 20.268 -4.659 1.00 89.69 95 TYR A N 1
ATOM 724 C CA . TYR A 1 95 ? 2.104 21.494 -3.883 1.00 89.69 95 TYR A CA 1
ATOM 725 C C . TYR A 1 95 ? 0.774 22.187 -4.214 1.00 89.69 95 TYR A C 1
ATOM 727 O O . TYR A 1 95 ? 0.013 22.527 -3.310 1.00 89.69 95 TYR A O 1
ATOM 735 N N . CYS A 1 96 ? 0.449 22.345 -5.500 1.00 92.06 96 CYS A N 1
ATOM 736 C CA . CYS A 1 96 ? -0.812 22.941 -5.940 1.00 92.06 96 CYS A CA 1
ATOM 737 C C . CYS A 1 96 ? -2.029 22.136 -5.460 1.00 92.06 96 CYS A C 1
ATOM 739 O O . CYS A 1 96 ? -3.009 22.725 -5.000 1.00 92.06 96 CYS A O 1
ATOM 741 N N . ALA A 1 97 ? -1.960 20.802 -5.517 1.00 89.56 97 ALA A N 1
ATOM 742 C CA . ALA A 1 97 ? -3.013 19.929 -5.003 1.00 89.56 97 ALA A CA 1
ATOM 743 C C . ALA A 1 97 ? -3.215 20.104 -3.486 1.00 89.56 97 ALA A C 1
ATOM 745 O O . ALA A 1 97 ? -4.352 20.185 -3.018 1.00 89.56 97 ALA A O 1
ATOM 746 N N . LEU A 1 98 ? -2.125 20.245 -2.726 1.00 88.00 98 LEU A N 1
ATOM 747 C CA . LEU A 1 98 ? -2.172 20.514 -1.288 1.00 88.00 98 LEU A CA 1
ATOM 748 C C . LEU A 1 98 ? -2.739 21.909 -0.977 1.00 88.00 98 LEU A C 1
ATOM 750 O O . LEU A 1 98 ? -3.553 22.065 -0.070 1.00 88.00 98 LEU A O 1
ATOM 754 N N . CYS A 1 99 ? -2.376 22.937 -1.743 1.00 90.44 99 CYS A N 1
ATOM 755 C CA . CYS A 1 99 ? -2.980 24.263 -1.596 1.00 90.44 99 CYS A CA 1
ATOM 756 C C . CYS A 1 99 ? -4.488 24.238 -1.878 1.00 90.44 99 CYS A C 1
ATOM 758 O O . CYS A 1 99 ? -5.257 24.890 -1.170 1.00 90.44 99 CYS A O 1
ATOM 760 N N . LEU A 1 100 ? -4.921 23.468 -2.880 1.00 90.88 100 LEU A N 1
ATOM 761 C CA . LEU A 1 100 ? -6.334 23.306 -3.208 1.00 90.88 100 LEU A CA 1
ATOM 762 C C . LEU A 1 100 ? -7.098 22.575 -2.095 1.00 90.88 100 LEU A C 1
ATOM 764 O O . LEU A 1 100 ? -8.205 22.992 -1.746 1.00 90.88 100 LEU A O 1
ATOM 768 N N . SER A 1 101 ? -6.514 21.529 -1.502 1.00 86.12 101 SER A N 1
ATOM 769 C CA . SER A 1 101 ? -7.137 20.808 -0.385 1.00 86.12 101 SER A CA 1
ATOM 770 C C . SER A 1 101 ? -7.247 21.683 0.870 1.00 86.12 101 SER A C 1
ATOM 772 O O . SER A 1 101 ? -8.304 21.716 1.504 1.00 86.12 101 SER A O 1
ATOM 774 N N . LEU A 1 102 ? -6.220 22.482 1.180 1.00 87.62 102 LEU A N 1
ATOM 775 C CA . LEU A 1 102 ? -6.265 23.470 2.262 1.00 87.62 102 LEU A CA 1
ATOM 776 C C . LEU A 1 102 ? -7.314 24.556 2.009 1.00 87.62 102 LEU A C 1
ATOM 778 O O . LEU A 1 102 ? -8.059 24.914 2.921 1.00 87.62 102 LEU A O 1
ATOM 782 N N . LEU A 1 103 ? -7.413 25.063 0.778 1.00 90.88 103 LEU A N 1
ATOM 783 C CA . LEU A 1 103 ? -8.435 26.040 0.409 1.00 90.88 103 LEU A CA 1
ATOM 784 C C . LEU A 1 103 ? -9.839 25.463 0.618 1.00 90.88 103 LEU A C 1
ATOM 786 O O . LEU A 1 103 ? -10.683 26.111 1.238 1.00 90.88 103 LEU A O 1
ATOM 790 N N . ALA A 1 104 ? -10.078 24.230 0.166 1.00 87.38 104 ALA A N 1
ATOM 791 C CA . ALA A 1 104 ? -11.342 23.539 0.390 1.00 87.38 104 ALA A CA 1
ATOM 792 C C . ALA A 1 104 ? -11.653 23.392 1.890 1.00 87.38 104 ALA A C 1
ATOM 794 O O . ALA A 1 104 ? -12.782 23.651 2.307 1.00 87.38 104 ALA A O 1
ATOM 795 N N . LEU A 1 105 ? -10.655 23.060 2.716 1.00 84.00 105 LEU A N 1
ATOM 796 C CA . LEU A 1 105 ? -10.806 22.948 4.168 1.00 84.00 105 LEU A CA 1
ATOM 797 C C . LEU A 1 105 ? -11.155 24.295 4.818 1.00 84.00 105 LEU A C 1
ATOM 799 O O . LEU A 1 105 ? -12.077 24.367 5.630 1.00 84.00 105 LEU A O 1
ATOM 803 N N . VAL A 1 106 ? -10.481 25.380 4.428 1.00 87.62 106 VAL A N 1
ATOM 804 C CA . VAL A 1 106 ? -10.754 26.733 4.940 1.00 87.62 106 VAL A CA 1
ATOM 805 C C . VAL A 1 106 ? -12.156 27.204 4.551 1.00 87.62 106 VAL A C 1
ATOM 807 O O . VAL A 1 106 ? -12.863 27.768 5.389 1.00 87.62 106 VAL A O 1
ATOM 810 N N . LEU A 1 107 ? -12.587 26.945 3.313 1.00 89.81 107 LEU A N 1
ATOM 811 C CA . LEU A 1 107 ? -13.931 27.285 2.836 1.00 89.81 107 LEU A CA 1
ATOM 812 C C . LEU A 1 107 ? -15.017 26.456 3.537 1.00 89.81 107 LEU A C 1
ATOM 814 O O . LEU A 1 107 ? -16.097 26.965 3.839 1.00 89.81 107 LEU A O 1
ATOM 818 N N . CYS A 1 108 ? -14.722 25.194 3.848 1.00 83.75 108 CYS A N 1
ATOM 819 C CA . CYS A 1 108 ? -15.640 24.281 4.521 1.00 83.75 108 CYS A CA 1
ATOM 820 C C . CYS A 1 108 ? -15.557 24.327 6.052 1.00 83.75 108 CYS A C 1
ATOM 822 O O . CYS A 1 108 ? -16.326 23.618 6.698 1.00 83.75 108 CYS A O 1
ATOM 824 N N . ARG A 1 109 ? -14.704 25.169 6.654 1.00 80.19 109 ARG A N 1
ATOM 825 C CA . ARG A 1 109 ? -14.432 25.167 8.106 1.00 80.19 109 ARG A CA 1
ATOM 826 C C . ARG A 1 109 ? -15.685 25.267 8.980 1.00 80.19 109 ARG A C 1
ATOM 828 O O . ARG A 1 109 ? -15.765 24.631 10.020 1.00 80.19 109 ARG A O 1
ATOM 835 N N . ASN A 1 110 ? -16.695 26.013 8.526 1.00 75.94 110 ASN A N 1
ATOM 836 C CA . ASN A 1 110 ? -17.948 26.213 9.262 1.00 75.94 110 ASN A CA 1
ATOM 837 C C . ASN A 1 110 ? -18.868 24.974 9.237 1.00 75.94 110 ASN A C 1
ATOM 839 O O . ASN A 1 110 ? -19.899 24.966 9.904 1.00 75.94 110 ASN A O 1
ATOM 843 N N . LYS A 1 111 ? -18.531 23.954 8.439 1.00 71.44 111 LYS A N 1
ATOM 844 C CA . LYS A 1 111 ? -19.243 22.673 8.330 1.00 71.44 111 LYS A CA 1
ATOM 845 C C . LYS A 1 111 ? -18.484 21.516 8.993 1.00 71.44 111 LYS A C 1
ATOM 847 O O . LYS A 1 111 ? -19.009 20.407 9.022 1.00 71.44 111 LYS A O 1
ATOM 852 N N . ILE A 1 112 ? -17.270 21.755 9.494 1.00 66.44 112 ILE A N 1
ATOM 853 C CA . ILE A 1 112 ? -16.458 20.742 10.175 1.00 66.44 112 ILE A CA 1
ATOM 854 C C . ILE A 1 112 ? -16.944 20.644 11.623 1.00 66.44 112 ILE A C 1
ATOM 856 O O . ILE A 1 112 ? -17.066 21.655 12.316 1.00 66.44 112 ILE A O 1
ATOM 860 N N . ALA A 1 113 ? -17.265 19.430 12.068 1.00 60.25 113 ALA A N 1
ATOM 861 C CA . ALA A 1 113 ? -17.669 19.188 13.447 1.00 60.25 113 ALA A CA 1
ATOM 862 C C . ALA A 1 113 ? -16.511 19.502 14.408 1.00 60.25 113 ALA A C 1
ATOM 864 O O . ALA A 1 113 ? -15.339 19.307 14.085 1.00 60.25 113 ALA A O 1
ATOM 865 N N . THR A 1 114 ? -16.833 20.007 15.598 1.00 55.75 114 THR A N 1
ATOM 866 C CA . THR A 1 114 ? -15.819 20.318 16.609 1.00 55.75 114 THR A CA 1
ATOM 867 C C . THR A 1 114 ? -15.112 19.039 17.065 1.00 55.75 114 THR A C 1
ATOM 869 O O . THR A 1 114 ? -15.801 18.036 17.283 1.00 55.75 114 THR A O 1
ATOM 872 N N . PRO A 1 115 ? -13.775 19.056 17.242 1.00 57.44 115 PRO A N 1
ATOM 873 C CA . PRO A 1 115 ? -13.036 17.891 17.700 1.00 57.44 115 PRO A CA 1
ATOM 874 C C . PRO A 1 115 ? -13.592 17.395 19.027 1.00 57.44 115 PRO A C 1
ATOM 876 O O . PRO A 1 115 ? -13.904 18.176 19.930 1.00 57.44 115 PRO A O 1
ATOM 879 N N . GLY A 1 116 ? -13.692 16.081 19.143 1.00 59.09 116 GLY A N 1
ATOM 880 C CA . GLY A 1 116 ? -13.976 15.458 20.413 1.00 59.09 116 GLY A CA 1
ATOM 881 C C . GLY A 1 116 ? -12.849 15.695 21.440 1.00 59.09 116 GLY A C 1
ATOM 882 O O . GLY A 1 116 ? -11.685 15.827 21.077 1.00 59.09 116 GLY A O 1
ATOM 883 N N . GLY A 1 117 ? -13.172 15.742 22.737 1.00 62.75 117 GLY A N 1
ATOM 884 C CA . GLY A 1 117 ? -12.192 15.707 23.825 1.00 62.75 117 GLY A CA 1
ATOM 885 C C . GLY A 1 117 ? -11.217 14.519 23.752 1.00 62.75 117 GLY A C 1
ATOM 886 O O . GLY A 1 117 ? -11.528 13.445 23.242 1.00 62.75 117 GLY A O 1
ATOM 887 N N . ASN A 1 118 ? -10.010 14.724 24.285 1.00 69.62 118 ASN A N 1
ATOM 888 C CA . ASN A 1 118 ? -8.915 13.762 24.193 1.00 69.62 118 ASN A CA 1
ATOM 889 C C . ASN A 1 118 ? -9.009 12.673 25.276 1.00 69.62 118 ASN A C 1
ATOM 891 O O . ASN A 1 118 ? -8.846 12.949 26.466 1.00 69.62 118 ASN A O 1
ATOM 895 N N . ILE A 1 119 ? -9.210 11.425 24.853 1.00 74.94 119 ILE A N 1
ATOM 896 C CA . ILE A 1 119 ? -9.288 10.259 25.745 1.00 74.94 119 ILE A CA 1
ATOM 897 C C . ILE A 1 119 ? -7.923 9.637 26.081 1.00 74.94 119 ILE A C 1
ATOM 899 O O . ILE A 1 119 ? -7.822 8.855 27.031 1.00 74.94 119 ILE A O 1
ATOM 903 N N . LEU A 1 120 ? -6.873 9.958 25.313 1.00 80.50 120 LEU A N 1
ATOM 904 C CA . LEU A 1 120 ? -5.564 9.304 25.410 1.00 80.50 120 LEU A CA 1
ATOM 905 C C . LEU A 1 120 ? -4.896 9.502 26.778 1.00 80.50 120 LEU A C 1
ATOM 907 O O . LEU A 1 120 ? -4.400 8.516 27.321 1.00 80.50 120 LEU A O 1
ATOM 911 N N . PRO A 1 121 ? -4.913 10.701 27.399 1.00 83.44 121 PRO A N 1
ATOM 912 C CA . PRO A 1 121 ? -4.331 10.887 28.726 1.00 83.44 121 PRO A CA 1
ATOM 913 C C . PRO A 1 121 ? -5.003 10.007 29.783 1.00 83.44 121 PRO A C 1
ATOM 915 O O . PRO A 1 121 ? -4.327 9.431 30.633 1.00 83.44 121 PRO A O 1
ATOM 918 N N . THR A 1 122 ? -6.330 9.869 29.718 1.00 81.88 122 THR A N 1
ATOM 919 C CA . THR A 1 122 ? -7.104 9.030 30.640 1.00 81.88 122 THR A CA 1
ATOM 920 C C . THR A 1 122 ? -6.782 7.553 30.434 1.00 81.88 122 THR A C 1
ATOM 922 O O . THR A 1 122 ? -6.505 6.848 31.401 1.00 81.88 122 THR A O 1
ATOM 925 N N . ALA A 1 123 ? -6.737 7.089 29.181 1.00 85.19 123 ALA A N 1
ATOM 926 C CA . ALA A 1 123 ? -6.332 5.722 28.859 1.00 85.19 123 ALA A CA 1
ATOM 927 C C . ALA A 1 123 ? -4.898 5.424 29.334 1.00 85.19 123 ALA A C 1
ATOM 929 O O . ALA A 1 123 ? -4.649 4.375 29.926 1.00 85.19 123 ALA A O 1
ATOM 930 N N . PHE A 1 124 ? -3.967 6.366 29.154 1.00 86.81 124 PHE A N 1
ATOM 931 C CA . PHE A 1 124 ? -2.584 6.231 29.611 1.00 86.81 124 PHE A CA 1
ATOM 932 C C . PHE A 1 124 ? -2.479 6.116 31.136 1.00 86.81 124 PHE A C 1
ATOM 934 O O . PHE A 1 124 ? -1.759 5.253 31.636 1.00 86.81 124 PHE A O 1
ATOM 941 N N . ARG A 1 125 ? -3.250 6.914 31.889 1.00 85.12 125 ARG A N 1
ATOM 942 C CA . ARG A 1 125 ? -3.331 6.805 33.358 1.00 85.12 125 ARG A CA 1
ATOM 943 C C . ARG A 1 125 ? -3.821 5.424 33.805 1.00 85.12 125 ARG A C 1
ATOM 945 O O . ARG A 1 125 ? -3.222 4.837 34.702 1.00 85.12 125 ARG A O 1
ATOM 952 N N . ILE A 1 126 ? -4.853 4.882 33.154 1.00 85.88 126 ILE A N 1
ATOM 953 C CA . ILE A 1 126 ? -5.385 3.540 33.451 1.00 85.88 126 ILE A CA 1
ATOM 954 C C . ILE A 1 126 ? -4.334 2.463 33.167 1.00 85.88 126 ILE A C 1
ATOM 956 O O . ILE A 1 126 ? -4.100 1.597 34.010 1.00 85.88 126 ILE A O 1
ATOM 960 N N . MET A 1 127 ? -3.659 2.539 32.015 1.00 87.19 127 MET A N 1
ATOM 961 C CA . MET A 1 127 ? -2.605 1.588 31.645 1.00 87.19 127 MET A CA 1
ATOM 962 C C . MET A 1 127 ? -1.422 1.628 32.617 1.00 87.19 127 MET A C 1
ATOM 964 O O . MET A 1 127 ? -0.932 0.574 33.018 1.00 87.19 127 MET A O 1
ATOM 968 N N . LEU A 1 128 ? -0.993 2.819 33.049 1.00 86.50 128 LEU A N 1
ATOM 969 C CA . LEU A 1 128 ? 0.043 2.961 34.076 1.00 86.50 128 LEU A CA 1
ATOM 970 C C . LEU A 1 128 ? -0.376 2.324 35.404 1.00 86.50 128 LEU A C 1
ATOM 972 O O . LEU A 1 128 ? 0.453 1.708 36.073 1.00 86.50 128 LEU A O 1
ATOM 976 N N . CYS A 1 129 ? -1.651 2.442 35.780 1.00 84.38 129 CYS A N 1
ATOM 977 C CA . CYS A 1 129 ? -2.158 1.822 36.998 1.00 84.38 129 CYS A CA 1
ATOM 978 C C . CYS A 1 129 ? -2.157 0.300 36.927 1.00 84.38 129 CYS A C 1
ATOM 980 O O . CYS A 1 129 ? -1.648 -0.363 37.829 1.00 84.38 129 CYS A O 1
ATOM 982 N N . ALA A 1 130 ? -2.643 -0.248 35.813 1.00 86.19 130 ALA A N 1
ATOM 983 C CA . ALA A 1 130 ? -2.595 -1.681 35.568 1.00 86.19 130 ALA A CA 1
ATOM 984 C C . ALA A 1 130 ? -1.147 -2.198 35.569 1.00 86.19 130 ALA A C 1
ATOM 986 O O . ALA A 1 130 ? -0.863 -3.214 36.198 1.00 86.19 130 ALA A O 1
ATOM 987 N N . ALA A 1 131 ? -0.213 -1.484 34.929 1.00 87.62 131 ALA A N 1
ATOM 988 C CA . ALA A 1 131 ? 1.199 -1.864 34.876 1.00 87.62 131 ALA A CA 1
ATOM 989 C C . ALA A 1 131 ? 1.858 -1.892 36.266 1.00 87.62 131 ALA A C 1
ATOM 991 O O . ALA A 1 131 ? 2.574 -2.842 36.583 1.00 87.62 131 ALA A O 1
ATOM 992 N N . LYS A 1 132 ? 1.572 -0.903 37.127 1.00 85.62 132 LYS A N 1
ATOM 993 C CA . LYS A 1 132 ? 2.076 -0.870 38.514 1.00 85.62 132 LYS A CA 1
ATOM 994 C C . LYS A 1 132 ? 1.569 -2.038 39.366 1.00 85.62 132 LYS A C 1
ATOM 996 O O . LYS A 1 132 ? 2.277 -2.472 40.270 1.00 85.62 132 LYS A O 1
ATOM 1001 N N . ASN A 1 133 ? 0.396 -2.577 39.041 1.00 84.50 133 ASN A N 1
ATOM 1002 C CA . ASN A 1 133 ? -0.242 -3.685 39.747 1.00 84.50 133 ASN A CA 1
ATOM 1003 C C . ASN A 1 133 ? -0.139 -5.020 38.985 1.00 84.50 133 ASN A C 1
ATOM 1005 O O . ASN A 1 133 ? -1.072 -5.825 38.982 1.00 84.50 133 ASN A O 1
ATOM 1009 N N . GLY A 1 134 ? 0.989 -5.259 38.307 1.00 83.62 134 GLY A N 1
ATOM 1010 C CA . GLY A 1 134 ? 1.271 -6.545 37.659 1.00 83.62 134 GLY A CA 1
ATOM 1011 C C . GLY A 1 134 ? 0.471 -6.799 36.378 1.00 83.62 134 GLY A C 1
ATOM 1012 O O . GLY A 1 134 ? 0.107 -7.938 36.102 1.00 83.62 134 GLY A O 1
ATOM 1013 N N . PHE A 1 135 ? 0.185 -5.749 35.603 1.00 84.69 135 PHE A N 1
ATOM 1014 C CA . PHE A 1 135 ? -0.619 -5.787 34.370 1.00 84.69 135 PHE A CA 1
ATOM 1015 C C . PHE A 1 135 ? -2.076 -6.234 34.573 1.00 84.69 135 PHE A C 1
ATOM 1017 O O . PHE A 1 135 ? -2.740 -6.668 33.629 1.00 84.69 135 PHE A O 1
ATOM 1024 N N . ASN A 1 136 ? -2.608 -6.089 35.790 1.00 83.44 136 ASN A N 1
ATOM 1025 C CA . ASN A 1 136 ? -3.997 -6.411 36.083 1.00 83.44 136 ASN A CA 1
ATOM 1026 C C . ASN A 1 136 ? -4.911 -5.191 35.876 1.00 83.44 136 ASN A C 1
ATOM 1028 O O . ASN A 1 136 ? -4.966 -4.287 36.712 1.00 83.44 136 ASN A O 1
ATOM 1032 N N . MET A 1 137 ? -5.667 -5.190 34.774 1.00 83.06 137 MET A N 1
ATOM 1033 C CA . MET A 1 137 ? -6.627 -4.127 34.440 1.00 83.06 137 MET A CA 1
ATOM 1034 C C . MET A 1 137 ? -7.755 -3.981 35.470 1.00 83.06 137 MET A C 1
ATOM 1036 O O . MET A 1 137 ? -8.289 -2.884 35.621 1.00 83.06 137 MET A O 1
ATOM 1040 N N . ASP A 1 138 ? -8.090 -5.034 36.223 1.00 81.56 138 ASP A N 1
ATOM 1041 C CA . ASP A 1 138 ? -9.157 -4.967 37.228 1.00 81.56 138 ASP A CA 1
ATOM 1042 C C . ASP A 1 138 ? -8.787 -4.071 38.413 1.00 81.56 138 ASP A C 1
ATOM 1044 O O . ASP A 1 138 ? -9.664 -3.472 39.030 1.00 81.56 138 ASP A O 1
ATOM 1048 N N . THR 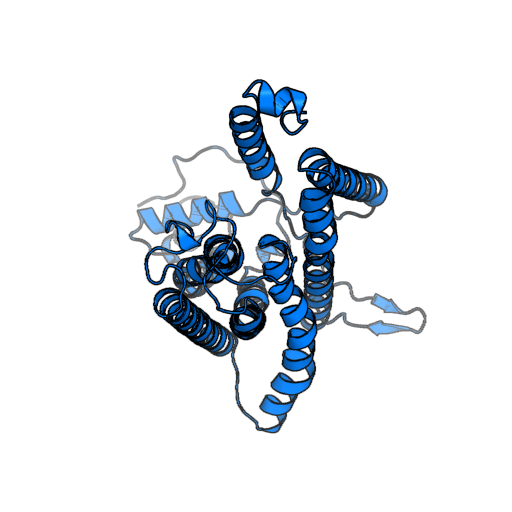A 1 139 ? -7.491 -3.888 38.672 1.00 80.12 139 THR A N 1
ATOM 1049 C CA . THR A 1 139 ? -7.001 -2.983 39.725 1.00 80.12 139 THR A CA 1
ATOM 1050 C C . THR A 1 139 ? -7.198 -1.511 39.370 1.00 80.12 139 THR A C 1
ATOM 1052 O O . THR A 1 139 ? -7.250 -0.663 40.254 1.00 80.12 139 THR A O 1
ATOM 1055 N N . ALA A 1 140 ? -7.360 -1.193 38.082 1.00 79.25 140 ALA A N 1
ATOM 1056 C CA . ALA A 1 140 ? -7.597 0.167 37.609 1.00 79.25 140 ALA A CA 1
ATOM 1057 C C . ALA A 1 140 ? -9.088 0.568 37.630 1.00 79.25 140 ALA A C 1
ATOM 1059 O O . ALA A 1 140 ? -9.417 1.711 37.296 1.00 79.25 140 ALA A O 1
ATOM 1060 N N . ARG A 1 141 ? -9.990 -0.351 38.016 1.00 80.88 141 ARG A N 1
ATOM 1061 C CA . ARG A 1 141 ? -11.417 -0.063 38.246 1.00 80.88 141 ARG A CA 1
ATOM 1062 C C . ARG A 1 141 ? -11.592 0.863 39.449 1.00 80.88 141 ARG A C 1
ATOM 1064 O O . ARG A 1 141 ? -10.825 0.784 40.404 1.00 80.88 141 ARG A O 1
ATOM 1071 N N . ARG A 1 142 ? -12.641 1.688 39.441 1.00 72.12 142 ARG A N 1
ATOM 1072 C CA . ARG A 1 142 ? -12.993 2.638 40.511 1.00 72.12 142 ARG A CA 1
ATOM 1073 C C . ARG A 1 142 ? -13.028 1.983 41.884 1.00 72.12 142 ARG A C 1
ATOM 1075 O O . ARG A 1 142 ? -12.509 2.552 42.832 1.00 72.12 142 ARG A O 1
ATOM 1082 N N . GLN A 1 143 ? -13.607 0.787 41.986 1.00 67.31 143 GLN A N 1
ATOM 1083 C CA . GLN A 1 143 ? -13.699 0.053 43.254 1.00 67.31 143 GLN A CA 1
ATOM 1084 C C . GLN A 1 143 ? -12.334 -0.389 43.808 1.00 67.31 143 GLN A C 1
ATOM 1086 O O . GLN A 1 143 ? -12.209 -0.600 45.009 1.00 67.31 143 GLN A O 1
ATOM 1091 N N . GLY A 1 144 ? -11.318 -0.524 42.950 1.00 64.31 144 GLY A N 1
ATOM 1092 C CA . GLY A 1 144 ? -9.948 -0.868 43.336 1.00 64.31 144 GLY A CA 1
ATOM 1093 C C . GLY A 1 144 ? -9.068 0.343 43.655 1.00 64.31 144 GLY A C 1
ATOM 1094 O O . GLY A 1 144 ? -7.891 0.161 43.951 1.00 64.31 144 GLY A O 1
ATOM 1095 N N . GLN A 1 145 ? -9.602 1.568 43.574 1.00 66.94 145 GLN A N 1
ATOM 1096 C CA . GLN A 1 145 ? -8.850 2.804 43.785 1.00 66.94 145 GLN A CA 1
ATOM 1097 C C . GLN A 1 145 ? -9.221 3.458 45.117 1.00 66.94 145 GLN A C 1
ATOM 1099 O O . GLN A 1 145 ? -10.390 3.641 45.444 1.00 66.94 145 GLN A O 1
ATOM 1104 N N . THR A 1 146 ? -8.203 3.860 45.876 1.00 63.62 146 THR A N 1
ATOM 1105 C CA . THR A 1 146 ? -8.350 4.583 47.153 1.00 63.62 146 THR A CA 1
ATOM 1106 C C . THR A 1 146 ? -8.699 6.062 46.963 1.00 63.62 146 THR A C 1
ATOM 1108 O O . THR A 1 146 ? -9.211 6.704 47.880 1.00 63.62 146 THR A O 1
ATOM 1111 N N . HIS A 1 147 ? -8.466 6.604 45.764 1.00 68.75 147 HIS A N 1
ATOM 1112 C CA . HIS A 1 147 ? -8.743 7.991 45.404 1.00 68.75 147 HIS A CA 1
ATOM 1113 C C . HIS A 1 147 ? -9.829 8.092 44.330 1.00 68.75 147 HIS A C 1
ATOM 1115 O O . HIS A 1 147 ? -9.974 7.214 43.481 1.00 68.75 147 HIS A O 1
ATOM 1121 N N . ALA A 1 148 ? -10.581 9.196 44.344 1.00 71.56 148 ALA A N 1
ATOM 1122 C CA . ALA A 1 148 ? -11.577 9.478 43.317 1.00 71.56 148 ALA A CA 1
ATOM 1123 C C . ALA A 1 148 ? -10.896 9.647 41.948 1.00 71.56 148 ALA A C 1
ATOM 1125 O O . ALA A 1 148 ? -10.062 10.537 41.770 1.00 71.56 148 ALA A O 1
ATOM 1126 N N . VAL A 1 149 ? -11.263 8.794 40.991 1.00 78.25 149 VAL A N 1
ATOM 1127 C CA . VAL A 1 149 ? -10.733 8.796 39.622 1.00 78.25 149 VAL A CA 1
ATOM 1128 C C . VAL A 1 149 ? -11.767 9.308 38.619 1.00 78.25 149 VAL A C 1
ATOM 1130 O O . VAL A 1 149 ? -12.968 9.060 38.745 1.00 78.25 149 VAL A O 1
ATOM 1133 N N . ASP A 1 150 ? -11.290 10.000 37.584 1.00 75.94 150 ASP A N 1
ATOM 1134 C CA . ASP A 1 150 ? -12.136 10.660 36.578 1.00 75.94 150 ASP A CA 1
ATOM 1135 C C . ASP A 1 150 ? -12.731 9.689 35.532 1.00 75.94 150 ASP A C 1
ATOM 1137 O O . ASP A 1 150 ? -13.559 10.088 34.714 1.00 75.94 150 ASP A O 1
ATOM 1141 N N . TRP A 1 151 ? -12.339 8.410 35.539 1.00 78.62 151 TRP A N 1
ATOM 1142 C CA . TRP A 1 151 ? -12.805 7.387 34.592 1.00 78.62 151 TRP A CA 1
ATOM 1143 C C . TRP A 1 151 ? -13.744 6.379 35.242 1.00 78.62 151 TRP A C 1
ATOM 1145 O O . TRP A 1 151 ? -13.628 6.120 36.434 1.00 78.62 151 TRP A O 1
ATOM 1155 N N . ASP A 1 152 ? -14.665 5.815 34.460 1.00 82.12 152 ASP A N 1
ATOM 1156 C CA . ASP A 1 152 ? -15.647 4.821 34.911 1.00 82.12 152 ASP A CA 1
ATOM 1157 C C . ASP A 1 152 ? -15.223 3.374 34.615 1.00 82.12 152 ASP A C 1
ATOM 1159 O O . ASP A 1 152 ? -14.410 3.125 33.723 1.00 82.12 152 ASP A O 1
ATOM 1163 N N . ASP A 1 153 ? -15.815 2.410 35.321 1.00 83.50 153 ASP A N 1
ATOM 1164 C CA . ASP A 1 153 ? -15.493 0.981 35.183 1.00 83.50 153 ASP A CA 1
ATOM 1165 C C . ASP A 1 153 ? -15.801 0.457 33.780 1.00 83.50 153 ASP A C 1
ATOM 1167 O O . ASP A 1 153 ? -15.049 -0.359 33.238 1.00 83.50 153 ASP A O 1
ATOM 1171 N N . LYS A 1 154 ? -16.855 0.986 33.139 1.00 82.12 154 LYS A N 1
ATOM 1172 C CA . LYS A 1 154 ? -17.151 0.703 31.728 1.00 82.12 154 LYS A CA 1
ATOM 1173 C C . LYS A 1 154 ? -15.960 1.052 30.832 1.00 82.12 154 LYS A C 1
ATOM 1175 O O . LYS A 1 154 ? -15.596 0.263 29.966 1.00 82.12 154 LYS A O 1
ATOM 1180 N N . PHE A 1 155 ? -15.315 2.192 31.072 1.00 81.62 155 PHE A N 1
ATOM 1181 C CA . PHE A 1 155 ? -14.185 2.637 30.261 1.00 81.62 155 PHE A CA 1
ATOM 1182 C C . PHE A 1 155 ? -12.950 1.747 30.449 1.00 81.62 155 PHE A C 1
ATOM 1184 O O . PHE A 1 155 ? -12.272 1.438 29.473 1.00 81.62 155 PHE A O 1
ATOM 1191 N N . VAL A 1 156 ? -12.688 1.272 31.673 1.00 84.75 156 VAL A N 1
ATOM 1192 C CA . VAL A 1 156 ? -11.604 0.310 31.948 1.00 84.75 156 VAL A CA 1
ATOM 1193 C C . VAL A 1 156 ? -11.850 -1.013 31.215 1.00 84.75 156 VAL A C 1
ATOM 1195 O O . VAL A 1 156 ? -10.939 -1.539 30.572 1.00 84.75 156 VAL A O 1
ATOM 1198 N N . MET A 1 157 ? -13.086 -1.526 31.248 1.00 84.00 157 MET A N 1
ATOM 1199 C CA . MET A 1 157 ? -13.464 -2.751 30.531 1.00 84.00 157 MET A CA 1
ATOM 1200 C C . MET A 1 157 ? -13.353 -2.596 29.012 1.00 84.00 157 MET A C 1
ATOM 1202 O O . MET A 1 157 ? -12.836 -3.487 28.335 1.00 84.00 157 MET A O 1
ATOM 1206 N N . ASP A 1 158 ? -13.818 -1.474 28.464 1.00 82.00 158 ASP A N 1
ATOM 1207 C CA . ASP A 1 158 ? -13.736 -1.217 27.029 1.00 82.00 158 ASP A CA 1
ATOM 1208 C C . ASP A 1 158 ? -12.277 -1.045 26.578 1.00 82.00 158 ASP A C 1
ATOM 1210 O O . ASP A 1 158 ? -11.890 -1.583 25.539 1.00 82.00 158 ASP A O 1
ATOM 1214 N N . LEU A 1 159 ? -11.431 -0.392 27.386 1.00 84.94 159 LEU A N 1
ATOM 1215 C CA . LEU A 1 159 ? -9.991 -0.294 27.134 1.00 84.94 159 LEU A CA 1
ATOM 1216 C C . LEU A 1 159 ? -9.320 -1.675 27.152 1.00 84.94 159 LEU A C 1
ATOM 1218 O O . LEU A 1 159 ? -8.532 -1.984 26.262 1.00 84.94 159 LEU A O 1
ATOM 1222 N N . GLN A 1 160 ? -9.662 -2.540 28.111 1.00 86.00 160 GLN A N 1
ATOM 1223 C CA . GLN A 1 160 ? -9.153 -3.913 28.170 1.00 86.00 160 GLN A CA 1
ATOM 1224 C C . GLN A 1 160 ? -9.561 -4.731 26.934 1.00 86.00 160 GLN A C 1
ATOM 1226 O O . GLN A 1 160 ? -8.728 -5.429 26.352 1.00 86.00 160 GLN A O 1
ATOM 1231 N N . ARG A 1 161 ? -10.822 -4.631 26.494 1.00 82.94 161 ARG A N 1
ATOM 1232 C CA . ARG A 1 161 ? -11.302 -5.275 25.258 1.00 82.94 161 ARG A CA 1
ATOM 1233 C C . ARG A 1 161 ? -10.571 -4.746 24.025 1.00 82.94 161 ARG A C 1
ATOM 1235 O O . ARG A 1 161 ? -10.204 -5.545 23.164 1.00 82.94 161 ARG A O 1
ATOM 1242 N N . GLY A 1 162 ? -10.319 -3.438 23.975 1.00 83.31 162 GLY A N 1
ATOM 1243 C CA . GLY A 1 162 ? -9.502 -2.796 22.948 1.00 83.31 162 GLY A CA 1
ATOM 1244 C C . GLY A 1 162 ? -8.081 -3.360 22.910 1.00 83.31 162 GLY A C 1
ATOM 1245 O O . GLY A 1 162 ? -7.638 -3.810 21.861 1.00 83.31 162 GLY A O 1
ATOM 1246 N N . LEU A 1 163 ? -7.398 -3.456 24.056 1.00 83.94 163 LEU A N 1
ATOM 1247 C CA . LEU A 1 163 ? -6.047 -4.031 24.152 1.00 83.94 163 LEU A CA 1
ATOM 1248 C C . LEU A 1 163 ? -5.991 -5.503 23.712 1.00 83.94 163 LEU A C 1
ATOM 1250 O O . LEU A 1 163 ? -5.030 -5.924 23.068 1.00 83.94 163 LEU A O 1
ATOM 1254 N N . ILE A 1 164 ? -7.021 -6.296 24.019 1.00 84.06 164 ILE A N 1
ATOM 1255 C CA . ILE A 1 164 ? -7.122 -7.680 23.532 1.00 84.06 164 ILE A CA 1
ATOM 1256 C C . ILE A 1 164 ? -7.305 -7.700 22.009 1.00 84.06 164 ILE A C 1
ATOM 1258 O O . ILE A 1 164 ? -6.672 -8.511 21.335 1.00 84.06 164 ILE A O 1
ATOM 1262 N N . ALA A 1 165 ? -8.118 -6.796 21.456 1.00 82.19 165 ALA A N 1
ATOM 1263 C CA . ALA A 1 165 ? -8.276 -6.651 20.012 1.00 82.19 165 ALA A CA 1
ATOM 1264 C C . ALA A 1 165 ? -6.971 -6.197 19.325 1.00 82.19 165 ALA A C 1
ATOM 1266 O O . ALA A 1 165 ? -6.661 -6.697 18.243 1.00 82.19 165 ALA A O 1
ATOM 1267 N N . CYS A 1 166 ? -6.167 -5.354 19.986 1.00 84.44 166 CYS A N 1
ATOM 1268 C CA . CYS A 1 166 ? -4.848 -4.913 19.521 1.00 84.44 166 CYS A CA 1
ATOM 1269 C C . CYS A 1 166 ? -3.851 -6.059 19.299 1.00 84.44 166 CYS A C 1
ATOM 1271 O O . CYS A 1 166 ? -2.915 -5.901 18.523 1.00 84.44 166 CYS A O 1
ATOM 1273 N N . ARG A 1 167 ? -4.051 -7.236 19.912 1.00 86.19 167 ARG A N 1
ATOM 1274 C CA . ARG A 1 167 ? -3.163 -8.396 19.705 1.00 86.19 167 ARG A CA 1
ATOM 1275 C C . ARG A 1 167 ? -3.088 -8.832 18.244 1.00 86.19 167 ARG A C 1
ATOM 1277 O O . ARG A 1 167 ? -2.038 -9.280 17.807 1.00 86.19 167 ARG A O 1
ATOM 1284 N N . ILE A 1 168 ? -4.176 -8.680 17.489 1.00 85.50 168 ILE A N 1
ATOM 1285 C CA . ILE A 1 168 ? -4.201 -9.014 16.057 1.00 85.50 168 ILE A CA 1
ATOM 1286 C C . ILE A 1 168 ? -3.316 -8.041 15.266 1.00 85.50 168 ILE A C 1
ATOM 1288 O O . ILE A 1 168 ? -2.601 -8.447 14.354 1.00 85.50 168 ILE A O 1
ATOM 1292 N N . PHE A 1 169 ? -3.288 -6.771 15.672 1.00 87.81 169 PHE A N 1
ATOM 1293 C CA . PHE A 1 169 ? -2.465 -5.739 15.044 1.00 87.81 169 PHE A CA 1
ATOM 1294 C C . PHE A 1 169 ? -0.963 -5.924 15.283 1.00 87.81 169 PHE A C 1
ATOM 1296 O O . PHE A 1 169 ? -0.167 -5.363 14.539 1.00 87.81 169 PHE A O 1
ATOM 1303 N N . ALA A 1 170 ? -0.547 -6.764 16.236 1.00 89.25 170 ALA A N 1
ATOM 1304 C CA . ALA A 1 170 ? 0.867 -7.090 16.432 1.00 89.25 170 ALA A CA 1
ATOM 1305 C C . ALA A 1 170 ? 1.510 -7.764 15.201 1.00 89.25 170 ALA A C 1
ATOM 1307 O O . ALA A 1 170 ? 2.724 -7.695 15.038 1.00 89.25 170 ALA A O 1
ATOM 1308 N N . PHE A 1 171 ? 0.707 -8.381 14.325 1.00 88.94 171 PHE A N 1
ATOM 1309 C CA . PHE A 1 171 ? 1.179 -9.021 13.092 1.00 88.94 171 PHE A CA 1
ATOM 1310 C C . PHE A 1 171 ? 1.173 -8.086 11.873 1.00 88.94 171 PHE A C 1
ATOM 1312 O O . PHE A 1 171 ? 1.806 -8.392 10.865 1.00 88.94 171 PHE A O 1
ATOM 1319 N N . TYR A 1 172 ? 0.501 -6.934 11.956 1.00 90.56 172 TYR A N 1
ATOM 1320 C CA . TYR A 1 172 ? 0.402 -5.980 10.847 1.00 90.56 172 TYR A CA 1
ATOM 1321 C C . TYR A 1 172 ? 1.737 -5.351 10.434 1.00 90.56 172 TYR A C 1
ATOM 1323 O O . TYR A 1 172 ? 1.902 -5.130 9.242 1.00 90.56 172 TYR A O 1
ATOM 1331 N N . PRO A 1 173 ? 2.717 -5.090 11.325 1.00 93.62 173 PRO A N 1
ATOM 1332 C CA . PRO A 1 173 ? 4.020 -4.592 10.892 1.00 93.62 173 PRO A CA 1
ATOM 1333 C C . PRO A 1 173 ? 4.707 -5.492 9.859 1.00 93.62 173 PRO A C 1
ATOM 1335 O O . PRO A 1 173 ? 5.321 -4.984 8.930 1.00 93.62 173 PRO A O 1
ATOM 1338 N N . ILE A 1 174 ? 4.570 -6.818 9.982 1.00 92.00 174 ILE A N 1
ATOM 1339 C CA . ILE A 1 174 ? 5.143 -7.771 9.017 1.00 92.00 174 ILE A CA 1
ATOM 1340 C C . ILE A 1 174 ? 4.459 -7.609 7.659 1.00 92.00 174 ILE A C 1
ATOM 1342 O O . ILE A 1 174 ? 5.127 -7.506 6.636 1.00 92.00 174 ILE A O 1
ATOM 1346 N N . LEU A 1 175 ? 3.129 -7.535 7.669 1.00 91.94 175 LEU A N 1
ATOM 1347 C CA . LEU A 1 175 ? 2.339 -7.329 6.464 1.00 91.94 175 LEU A CA 1
ATOM 1348 C C . LEU A 1 175 ? 2.672 -5.998 5.785 1.00 91.94 175 LEU A C 1
ATOM 1350 O O . LEU A 1 175 ? 2.863 -5.965 4.579 1.00 91.94 175 LEU A O 1
ATOM 1354 N N . TRP A 1 176 ? 2.812 -4.920 6.558 1.00 91.94 176 TRP A N 1
ATOM 1355 C CA . TRP A 1 176 ? 3.199 -3.611 6.037 1.00 91.94 176 TRP A CA 1
ATOM 1356 C C . TRP A 1 176 ? 4.587 -3.628 5.401 1.00 91.94 176 TRP A C 1
ATOM 1358 O O . TRP A 1 176 ? 4.782 -2.983 4.380 1.00 91.94 176 TRP A O 1
ATOM 1368 N N . VAL A 1 177 ? 5.549 -4.376 5.949 1.00 94.00 177 VAL A N 1
ATOM 1369 C CA . VAL A 1 177 ? 6.871 -4.530 5.318 1.00 94.00 177 VAL A CA 1
ATOM 1370 C C . VAL A 1 177 ? 6.759 -5.191 3.940 1.00 94.00 177 VAL A C 1
ATOM 1372 O O . VAL A 1 177 ? 7.458 -4.765 3.018 1.00 94.00 177 VAL A O 1
ATOM 1375 N N . CYS A 1 178 ? 5.887 -6.194 3.794 1.00 94.31 178 CYS A N 1
ATOM 1376 C CA . CYS A 1 178 ? 5.594 -6.847 2.515 1.00 94.31 178 CYS A CA 1
ATOM 1377 C C . CYS A 1 178 ? 4.861 -5.908 1.548 1.00 94.31 178 CYS A C 1
ATOM 1379 O O . CYS A 1 178 ? 5.341 -5.675 0.445 1.00 94.31 178 CYS A O 1
ATOM 1381 N N . HIS A 1 179 ? 3.793 -5.261 2.000 1.00 93.19 179 HIS A N 1
ATOM 1382 C CA . HIS A 1 179 ? 3.020 -4.346 1.170 1.00 93.19 179 HIS A CA 1
ATOM 1383 C C . HIS A 1 179 ? 3.867 -3.159 0.684 1.00 93.19 179 HIS A C 1
ATOM 1385 O O . HIS A 1 179 ? 3.838 -2.778 -0.482 1.00 93.19 179 HIS A O 1
ATOM 1391 N N . LEU A 1 180 ? 4.735 -2.606 1.541 1.00 93.19 180 LEU A N 1
ATOM 1392 C CA . LEU A 1 180 ? 5.629 -1.509 1.158 1.00 93.19 180 LEU A CA 1
ATOM 1393 C C . LEU A 1 180 ? 6.628 -1.892 0.054 1.00 93.19 180 LEU A C 1
ATOM 1395 O O . LEU A 1 180 ? 7.205 -0.983 -0.545 1.00 93.19 180 LEU A O 1
ATOM 1399 N N . GLN A 1 181 ? 6.810 -3.184 -0.260 1.00 94.44 181 GLN A N 1
ATOM 1400 C CA . GLN A 1 181 ? 7.658 -3.624 -1.372 1.00 94.44 181 GLN A CA 1
ATOM 1401 C C . GLN A 1 181 ? 7.217 -3.025 -2.713 1.00 94.44 181 GLN A C 1
ATOM 1403 O O . GLN A 1 181 ? 8.066 -2.715 -3.555 1.00 94.44 181 GLN A O 1
ATOM 1408 N N . ILE A 1 182 ? 5.908 -2.796 -2.893 1.00 92.12 182 ILE A N 1
ATOM 1409 C CA . ILE A 1 182 ? 5.346 -2.246 -4.134 1.00 92.12 182 ILE A CA 1
ATOM 1410 C C . ILE A 1 182 ? 5.848 -0.832 -4.440 1.00 92.12 182 ILE A C 1
ATOM 1412 O O . ILE A 1 182 ? 5.925 -0.453 -5.605 1.00 92.12 182 ILE A O 1
ATOM 1416 N N . ASN A 1 183 ? 6.230 -0.082 -3.399 1.00 89.19 183 ASN A N 1
ATOM 1417 C CA . ASN A 1 183 ? 6.669 1.311 -3.475 1.00 89.19 183 ASN A CA 1
ATOM 1418 C C . ASN A 1 183 ? 8.195 1.473 -3.374 1.00 89.19 183 ASN A C 1
ATOM 1420 O O . ASN A 1 183 ? 8.686 2.598 -3.323 1.00 89.19 183 ASN A O 1
ATOM 1424 N N . ASN A 1 184 ? 8.960 0.378 -3.294 1.00 91.44 184 ASN A N 1
ATOM 1425 C CA . ASN A 1 184 ? 10.421 0.433 -3.240 1.00 91.44 184 ASN A CA 1
ATOM 1426 C C . ASN A 1 184 ? 11.076 -0.612 -4.155 1.00 91.44 184 ASN A C 1
ATOM 1428 O O . ASN A 1 184 ? 11.484 -0.306 -5.273 1.00 91.44 184 ASN A O 1
ATOM 1432 N N . ASN A 1 185 ? 11.153 -1.862 -3.723 1.00 94.69 185 ASN A N 1
ATOM 1433 C CA . ASN A 1 185 ? 11.930 -2.901 -4.367 1.00 94.69 185 ASN A CA 1
ATOM 1434 C C . ASN A 1 185 ? 11.306 -3.341 -5.688 1.00 94.69 185 ASN A C 1
ATOM 1436 O O . ASN A 1 185 ? 12.053 -3.649 -6.609 1.00 94.69 185 ASN A O 1
ATOM 1440 N N . LEU A 1 186 ? 9.977 -3.304 -5.840 1.00 95.31 186 LEU A N 1
ATOM 1441 C CA . LEU A 1 186 ? 9.347 -3.592 -7.134 1.00 95.31 186 LEU A CA 1
ATOM 1442 C C . LEU A 1 186 ? 9.669 -2.530 -8.188 1.00 95.31 186 LEU A C 1
ATOM 1444 O O . LEU A 1 186 ? 9.831 -2.875 -9.356 1.00 95.31 186 LEU A O 1
ATOM 1448 N N . ILE A 1 187 ? 9.823 -1.266 -7.783 1.00 94.88 187 ILE A N 1
ATOM 1449 C CA . ILE A 1 187 ? 10.257 -0.181 -8.672 1.00 94.88 187 ILE A CA 1
ATOM 1450 C C . ILE A 1 187 ? 11.702 -0.429 -9.114 1.00 94.88 187 ILE A C 1
ATOM 1452 O O . ILE A 1 187 ? 12.018 -0.372 -10.302 1.00 94.88 187 ILE A O 1
ATOM 1456 N N . SER A 1 188 ? 12.588 -0.764 -8.170 1.00 94.38 188 SER A N 1
ATOM 1457 C CA . SER A 1 188 ? 13.975 -1.125 -8.494 1.00 94.38 188 SER A CA 1
ATOM 1458 C C . SER A 1 188 ? 14.063 -2.390 -9.354 1.00 94.38 188 SER A C 1
ATOM 1460 O O . SER A 1 188 ? 14.881 -2.458 -10.266 1.00 94.38 188 SER A O 1
ATOM 1462 N N . GLN A 1 189 ? 13.194 -3.372 -9.118 1.00 95.50 189 GLN A N 1
ATOM 1463 C CA . GLN A 1 189 ? 13.078 -4.567 -9.947 1.00 95.50 189 GLN A CA 1
ATOM 1464 C C . GLN A 1 189 ? 12.607 -4.208 -11.365 1.00 95.50 189 GLN A C 1
ATOM 1466 O O . GLN A 1 189 ? 13.196 -4.688 -12.328 1.00 95.50 189 GLN A O 1
ATOM 1471 N N . ALA A 1 190 ? 11.618 -3.318 -11.512 1.00 95.31 190 ALA A N 1
ATOM 1472 C CA . ALA A 1 190 ? 11.143 -2.838 -12.811 1.00 95.31 190 ALA A CA 1
ATOM 1473 C C . ALA A 1 190 ? 12.254 -2.134 -13.607 1.00 95.31 190 ALA A C 1
ATOM 1475 O O . ALA A 1 190 ? 12.337 -2.307 -14.821 1.00 95.31 190 ALA A O 1
ATOM 1476 N N . ALA A 1 191 ? 13.164 -1.427 -12.927 1.00 93.19 191 ALA A N 1
ATOM 1477 C CA . ALA A 1 191 ? 14.331 -0.800 -13.552 1.00 93.19 191 ALA A CA 1
ATOM 1478 C C . ALA A 1 191 ? 15.289 -1.803 -14.220 1.00 93.19 191 ALA A C 1
ATOM 1480 O O . ALA A 1 191 ? 16.031 -1.440 -15.130 1.00 93.19 191 ALA A O 1
ATOM 1481 N N . GLN A 1 192 ? 15.273 -3.064 -13.782 1.00 94.38 192 GLN A N 1
ATOM 1482 C CA . GLN A 1 192 ? 16.079 -4.154 -14.341 1.00 94.38 192 GLN A CA 1
ATOM 1483 C C . GLN A 1 192 ? 15.349 -4.929 -15.451 1.00 94.38 192 GLN A C 1
ATOM 1485 O O . GLN A 1 192 ? 15.882 -5.920 -15.957 1.00 94.38 192 GLN A O 1
ATOM 1490 N N . MET A 1 193 ? 14.141 -4.495 -15.825 1.00 95.38 193 MET A N 1
ATOM 1491 C CA . MET A 1 193 ? 13.248 -5.142 -16.786 1.00 95.38 193 MET A CA 1
ATOM 1492 C C . MET A 1 193 ? 12.999 -4.241 -18.002 1.00 95.38 193 MET A C 1
ATOM 1494 O O . MET A 1 193 ? 13.179 -3.027 -17.970 1.00 95.38 193 MET A O 1
ATOM 1498 N N . GLU A 1 194 ? 12.544 -4.831 -19.104 1.00 94.94 194 GLU A N 1
ATOM 1499 C CA . GLU A 1 194 ? 12.124 -4.084 -20.287 1.00 94.94 194 GLU A CA 1
ATOM 1500 C C . GLU A 1 194 ? 10.786 -3.382 -20.013 1.00 94.94 194 GLU A C 1
ATOM 1502 O O . GLU A 1 194 ? 9.732 -4.023 -19.958 1.00 94.94 194 GLU A O 1
ATOM 1507 N N . THR A 1 195 ? 10.824 -2.054 -19.863 1.00 92.62 195 THR A N 1
ATOM 1508 C CA . THR A 1 195 ? 9.634 -1.234 -19.570 1.00 92.62 195 THR A CA 1
ATOM 1509 C C . THR A 1 195 ? 8.910 -0.687 -20.794 1.00 92.62 195 THR A C 1
ATOM 1511 O O . THR A 1 195 ? 7.890 -0.012 -20.668 1.00 92.62 195 THR A O 1
ATOM 1514 N N . HIS A 1 196 ? 9.431 -0.957 -21.994 1.00 90.75 196 HIS A N 1
ATOM 1515 C CA . HIS A 1 196 ? 8.868 -0.491 -23.266 1.00 90.75 196 HIS A CA 1
ATOM 1516 C C . HIS A 1 196 ? 8.624 1.032 -23.317 1.00 90.75 196 HIS A C 1
ATOM 1518 O O . HIS A 1 196 ? 7.696 1.506 -23.969 1.00 90.75 196 HIS A O 1
ATOM 1524 N N . GLY A 1 197 ? 9.476 1.803 -22.634 1.00 87.12 197 GLY A N 1
ATOM 1525 C CA . GLY A 1 197 ? 9.420 3.264 -22.610 1.00 87.12 197 GLY A CA 1
ATOM 1526 C C . GLY A 1 197 ? 8.598 3.855 -21.463 1.00 87.12 197 GLY A C 1
ATOM 1527 O O . GLY A 1 197 ? 8.518 5.079 -21.371 1.00 87.12 197 GLY A O 1
ATOM 1528 N N . LEU A 1 198 ? 8.023 3.042 -20.575 1.00 91.38 198 LEU A N 1
ATOM 1529 C CA . LEU A 1 198 ? 7.355 3.526 -19.365 1.00 91.38 198 LEU A CA 1
ATOM 1530 C C . LEU A 1 198 ? 8.370 3.809 -18.237 1.00 91.38 198 LEU A C 1
ATOM 1532 O O . LEU A 1 198 ? 9.364 3.085 -18.130 1.00 91.38 198 LEU A O 1
ATOM 1536 N N . PRO A 1 199 ? 8.151 4.845 -17.399 1.00 91.56 199 PRO A N 1
ATOM 1537 C CA . PRO A 1 199 ? 8.911 5.026 -16.159 1.00 91.56 199 P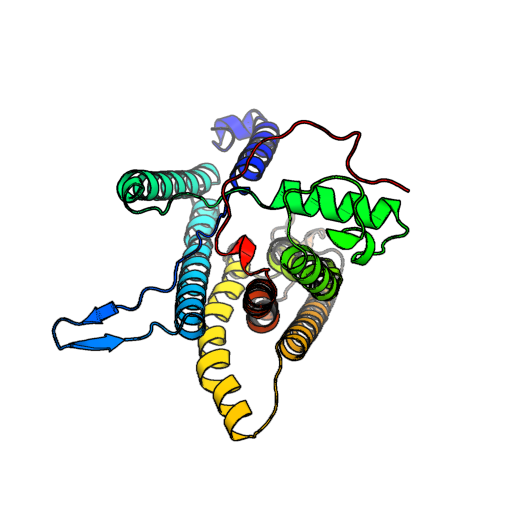RO A CA 1
ATOM 1538 C C . PRO A 1 199 ? 8.730 3.827 -15.217 1.00 91.56 199 PRO A C 1
ATOM 1540 O O . PRO A 1 199 ? 7.659 3.230 -15.186 1.00 91.56 199 PRO A O 1
ATOM 1543 N N . ASN A 1 200 ? 9.729 3.503 -14.396 1.00 91.75 200 ASN A N 1
ATOM 1544 C CA . ASN A 1 200 ? 9.614 2.404 -13.424 1.00 91.75 200 ASN A CA 1
ATOM 1545 C C . ASN A 1 200 ? 8.576 2.721 -12.333 1.00 91.75 200 ASN A C 1
ATOM 1547 O O . ASN A 1 200 ? 7.810 1.857 -11.915 1.00 91.75 200 ASN A O 1
ATOM 1551 N N . ASP A 1 201 ? 8.486 3.992 -11.942 1.00 90.62 201 ASP A N 1
ATOM 1552 C CA . ASP A 1 201 ? 7.540 4.496 -10.940 1.00 90.62 201 ASP A CA 1
ATOM 1553 C C . ASP A 1 201 ? 6.085 4.538 -11.440 1.00 90.62 201 ASP A C 1
ATOM 1555 O O . ASP A 1 201 ? 5.164 4.845 -10.685 1.00 90.62 201 ASP A O 1
ATOM 1559 N N . PHE A 1 202 ? 5.848 4.195 -12.712 1.00 92.50 202 PHE A N 1
ATOM 1560 C CA . PHE A 1 202 ? 4.507 4.021 -13.265 1.00 92.50 202 PHE A CA 1
ATOM 1561 C C . PHE A 1 202 ? 3.807 2.785 -12.683 1.00 92.50 202 PHE A C 1
ATOM 1563 O O . PHE A 1 202 ? 2.616 2.831 -12.379 1.00 92.50 202 PHE A O 1
ATOM 1570 N N . PHE A 1 203 ? 4.521 1.667 -12.535 1.00 93.88 203 PHE A N 1
ATOM 1571 C CA . PHE A 1 203 ? 3.925 0.362 -12.226 1.00 93.88 203 PHE A CA 1
ATOM 1572 C C . PHE A 1 203 ? 3.220 0.261 -10.862 1.00 93.88 203 PHE A C 1
ATOM 1574 O O . PHE A 1 203 ? 2.173 -0.387 -10.816 1.00 93.88 203 PHE A O 1
ATOM 1581 N N . PRO A 1 204 ? 3.660 0.946 -9.787 1.00 94.31 204 PRO A N 1
ATOM 1582 C CA . PRO A 1 204 ? 2.913 1.014 -8.529 1.00 94.31 204 PRO A CA 1
ATOM 1583 C C . PRO A 1 204 ? 1.457 1.470 -8.678 1.00 94.31 204 PRO A C 1
ATOM 1585 O O . PRO A 1 204 ? 0.604 1.041 -7.907 1.00 94.31 204 PRO A O 1
ATOM 1588 N N . THR A 1 205 ? 1.127 2.263 -9.707 1.00 93.75 205 THR A N 1
ATOM 1589 C CA . THR A 1 205 ? -0.259 2.698 -9.975 1.00 93.75 205 THR A CA 1
ATOM 1590 C C . THR A 1 205 ? -1.208 1.554 -10.343 1.00 93.75 205 THR A C 1
ATOM 1592 O O . THR A 1 205 ? -2.426 1.727 -10.300 1.00 93.75 205 THR A O 1
ATOM 1595 N N . LEU A 1 206 ? -0.685 0.366 -10.659 1.00 94.75 206 LEU A N 1
ATOM 1596 C CA . LEU A 1 206 ? -1.493 -0.820 -10.921 1.00 94.75 206 LEU A CA 1
ATOM 1597 C C . LEU A 1 206 ? -2.197 -1.347 -9.662 1.00 94.75 206 LEU A C 1
ATOM 1599 O O . LEU A 1 206 ? -3.298 -1.882 -9.795 1.00 94.75 206 LEU A O 1
ATOM 1603 N N . ASN A 1 207 ? -1.621 -1.169 -8.465 1.00 95.00 207 ASN A N 1
ATOM 1604 C CA . ASN A 1 207 ? -2.270 -1.553 -7.203 1.00 95.00 207 ASN A CA 1
ATOM 1605 C C . ASN A 1 207 ? -3.599 -0.788 -6.986 1.00 95.00 207 ASN A C 1
ATOM 1607 O O . ASN A 1 207 ? -4.635 -1.453 -6.921 1.00 95.00 207 ASN A O 1
ATOM 1611 N N . PRO A 1 208 ? -3.654 0.563 -6.984 1.00 93.75 208 PRO A N 1
ATOM 1612 C CA . PRO A 1 208 ? -4.913 1.267 -6.743 1.00 93.75 208 PRO A CA 1
ATOM 1613 C C . PRO A 1 208 ? -5.949 0.996 -7.843 1.00 93.75 208 PRO A C 1
ATOM 1615 O O . PRO A 1 208 ? -7.147 0.934 -7.568 1.00 93.75 208 PRO A O 1
ATOM 1618 N N . ILE A 1 209 ? -5.519 0.753 -9.090 1.00 94.44 209 ILE A N 1
ATOM 1619 C CA . ILE A 1 209 ? -6.413 0.281 -10.161 1.00 94.44 209 ILE A CA 1
ATOM 1620 C C . ILE A 1 209 ? -7.014 -1.084 -9.800 1.00 94.44 209 ILE A C 1
ATOM 1622 O O . ILE A 1 209 ? -8.227 -1.274 -9.923 1.00 94.44 209 ILE A O 1
ATOM 1626 N N . ALA A 1 210 ? -6.187 -2.030 -9.345 1.00 95.06 210 ALA A N 1
ATOM 1627 C CA . ALA A 1 210 ? -6.646 -3.342 -8.911 1.00 95.06 210 ALA A CA 1
ATOM 1628 C C . ALA A 1 210 ? -7.634 -3.219 -7.745 1.00 95.06 210 ALA A C 1
ATOM 1630 O O . ALA A 1 210 ? -8.715 -3.800 -7.814 1.00 95.06 210 ALA A O 1
ATOM 1631 N N . VAL A 1 211 ? -7.338 -2.402 -6.733 1.00 93.50 211 VAL A N 1
ATOM 1632 C CA . VAL A 1 211 ? -8.228 -2.142 -5.591 1.00 93.50 211 VAL A CA 1
ATOM 1633 C C . VAL A 1 211 ? -9.588 -1.601 -6.045 1.00 93.50 211 VAL A C 1
ATOM 1635 O O . VAL A 1 211 ? -10.623 -2.129 -5.633 1.00 93.50 211 VAL A O 1
ATOM 1638 N N . LEU A 1 212 ? -9.621 -0.603 -6.938 1.00 92.06 212 LEU A N 1
ATOM 1639 C CA . LEU A 1 212 ? -10.870 -0.019 -7.453 1.00 92.06 212 LEU A CA 1
ATOM 1640 C C . LEU A 1 212 ? -11.753 -1.050 -8.174 1.00 92.06 212 LEU A C 1
ATOM 1642 O O . LEU A 1 212 ? -12.981 -0.984 -8.092 1.00 92.06 212 LEU A O 1
ATOM 1646 N N . VAL A 1 213 ? -11.150 -2.023 -8.858 1.00 93.19 213 VAL A N 1
ATOM 1647 C CA . VAL A 1 213 ? -11.878 -3.100 -9.547 1.00 93.19 213 VAL A CA 1
ATOM 1648 C C . VAL A 1 213 ? -12.268 -4.227 -8.586 1.00 93.19 213 VAL A C 1
ATOM 1650 O O . VAL A 1 213 ? -13.384 -4.747 -8.653 1.00 93.19 213 VAL A O 1
ATOM 1653 N N . LEU A 1 214 ? -11.376 -4.617 -7.679 1.00 93.62 214 LEU A N 1
ATOM 1654 C CA . LEU A 1 214 ? -11.540 -5.781 -6.808 1.00 93.62 214 LEU A CA 1
ATOM 1655 C C . LEU A 1 214 ? -12.438 -5.500 -5.605 1.00 93.62 214 LEU A C 1
ATOM 1657 O O . LEU A 1 214 ? -13.216 -6.370 -5.218 1.00 93.62 214 LEU A O 1
ATOM 1661 N N . LEU A 1 215 ? -12.403 -4.293 -5.040 1.00 90.31 215 LEU A N 1
ATOM 1662 C CA . LEU A 1 215 ? -13.249 -3.913 -3.910 1.00 90.31 215 LEU A CA 1
ATOM 1663 C C . LEU A 1 215 ? -14.753 -4.125 -4.183 1.00 90.31 215 LEU A C 1
ATOM 1665 O O . LEU A 1 215 ? -15.402 -4.804 -3.377 1.00 90.31 215 LEU A O 1
ATOM 1669 N N . PRO A 1 216 ? -15.353 -3.627 -5.289 1.00 90.06 216 PRO A N 1
ATOM 1670 C CA . PRO A 1 216 ? -16.759 -3.895 -5.591 1.00 90.06 216 PRO A CA 1
ATOM 1671 C C . PRO A 1 216 ? -17.020 -5.378 -5.885 1.00 90.06 216 PRO A C 1
ATOM 1673 O O . PRO A 1 216 ? -18.096 -5.873 -5.554 1.00 90.06 216 PRO A O 1
ATOM 1676 N N . LEU A 1 217 ? -16.061 -6.114 -6.456 1.00 92.56 217 LEU A N 1
ATOM 1677 C CA . LEU A 1 217 ? -16.199 -7.557 -6.677 1.00 92.56 217 LEU A CA 1
ATOM 1678 C C . LEU A 1 217 ? -16.250 -8.323 -5.349 1.00 92.56 217 LEU A C 1
ATOM 1680 O O . LEU A 1 217 ? -17.133 -9.156 -5.141 1.00 92.56 217 LEU A O 1
ATOM 1684 N N . VAL A 1 218 ? -15.364 -8.014 -4.406 1.00 91.69 218 VAL A N 1
ATOM 1685 C CA . VAL A 1 218 ? -15.350 -8.656 -3.087 1.00 91.69 218 VAL A CA 1
ATOM 1686 C C . VAL A 1 218 ? -16.629 -8.321 -2.309 1.00 91.69 218 VAL A C 1
ATOM 1688 O O . VAL A 1 218 ? -17.303 -9.212 -1.787 1.00 91.69 218 VAL A O 1
ATOM 1691 N N . THR A 1 219 ? -17.020 -7.049 -2.282 1.00 87.88 219 THR A N 1
ATOM 1692 C CA . THR A 1 219 ? -18.159 -6.575 -1.478 1.00 87.88 219 THR A CA 1
ATOM 1693 C C . THR A 1 219 ? -19.522 -6.945 -2.061 1.00 87.88 219 THR A C 1
ATOM 1695 O O . THR A 1 219 ? -20.401 -7.382 -1.316 1.00 87.88 219 THR A O 1
ATOM 1698 N N . ASN A 1 220 ? -19.709 -6.828 -3.380 1.00 88.81 220 ASN A N 1
ATOM 1699 C CA . ASN A 1 220 ? -21.007 -7.034 -4.032 1.00 88.81 220 ASN A CA 1
ATOM 1700 C C . ASN A 1 220 ? -21.176 -8.425 -4.652 1.00 88.81 220 ASN A C 1
ATOM 1702 O O . ASN A 1 220 ? -22.308 -8.829 -4.919 1.00 88.81 220 ASN A O 1
ATOM 1706 N N . VAL A 1 221 ? -20.091 -9.174 -4.873 1.00 92.50 221 VAL A N 1
ATOM 1707 C CA . VAL A 1 221 ? -20.155 -10.520 -5.469 1.00 92.50 221 VAL A CA 1
ATOM 1708 C C . VAL A 1 221 ? -19.711 -11.581 -4.471 1.00 92.50 221 VAL A C 1
ATOM 1710 O O . VAL A 1 221 ? -20.511 -12.459 -4.133 1.00 92.50 221 VAL A O 1
ATOM 1713 N N . LEU A 1 222 ? -18.487 -11.501 -3.944 1.00 93.19 222 LEU A N 1
ATOM 1714 C CA . LEU A 1 222 ? -17.944 -12.547 -3.072 1.00 93.19 222 LEU A CA 1
ATOM 1715 C C . LEU A 1 222 ? -18.717 -12.654 -1.751 1.00 93.19 222 LEU A C 1
ATOM 1717 O O . LEU A 1 222 ? -19.222 -13.730 -1.429 1.00 93.19 222 LEU A O 1
ATOM 1721 N N . TYR A 1 223 ? -18.872 -11.561 -0.998 1.00 89.88 223 TYR A N 1
ATOM 1722 C CA . TYR A 1 223 ? -19.553 -11.605 0.303 1.00 89.88 223 TYR A CA 1
ATOM 1723 C C . TYR A 1 223 ? -21.028 -12.037 0.214 1.00 89.88 223 TYR A C 1
ATOM 1725 O O . TYR A 1 223 ? -21.452 -12.861 1.030 1.00 89.88 223 TYR A O 1
ATOM 1733 N N . PRO A 1 224 ? -21.851 -11.567 -0.745 1.00 91.25 224 PRO A N 1
ATOM 1734 C CA . PRO A 1 224 ? -23.201 -12.097 -0.930 1.00 91.25 224 PRO A CA 1
ATOM 1735 C C . PRO A 1 224 ? -23.210 -13.572 -1.331 1.00 91.25 224 PRO A C 1
ATOM 1737 O O . PRO A 1 224 ? -24.071 -14.314 -0.863 1.00 91.25 224 PRO A O 1
ATOM 1740 N N . THR A 1 225 ? -22.253 -14.020 -2.145 1.00 93.69 225 THR A N 1
ATOM 1741 C CA . THR A 1 225 ? -22.150 -15.429 -2.553 1.00 93.69 225 THR A CA 1
ATOM 1742 C C . THR A 1 225 ? -21.798 -16.328 -1.372 1.00 93.69 225 THR A C 1
ATOM 1744 O O . THR A 1 225 ? -22.483 -17.321 -1.144 1.00 93.69 225 THR A O 1
ATOM 1747 N N . LEU A 1 226 ? -20.821 -15.946 -0.546 1.00 93.06 226 LEU A N 1
ATOM 1748 C CA . LEU A 1 226 ? -20.489 -16.672 0.686 1.00 93.06 226 LEU A CA 1
ATOM 1749 C C . LEU A 1 226 ? -21.684 -16.744 1.646 1.00 93.06 226 LEU A C 1
ATOM 1751 O O . LEU A 1 226 ? -21.935 -17.794 2.236 1.00 93.06 226 LEU A O 1
ATOM 1755 N N . ARG A 1 227 ? -22.471 -15.661 1.745 1.00 91.94 227 ARG A N 1
ATOM 1756 C CA . ARG A 1 227 ? -23.721 -15.645 2.522 1.00 91.94 227 ARG A CA 1
ATOM 1757 C C . ARG A 1 227 ? -24.767 -16.610 1.964 1.00 91.94 227 ARG A C 1
ATOM 1759 O O . ARG A 1 227 ? -25.367 -17.339 2.745 1.00 91.94 227 ARG A O 1
ATOM 1766 N N . LYS A 1 228 ? -24.956 -16.667 0.639 1.00 93.38 228 LYS A N 1
ATOM 1767 C CA . LYS A 1 228 ? -25.853 -17.647 -0.014 1.00 93.38 228 LYS A CA 1
ATOM 1768 C C . LYS A 1 228 ? -25.409 -19.090 0.239 1.00 93.38 228 LYS A C 1
ATOM 1770 O O . LYS A 1 228 ? -26.246 -19.968 0.422 1.00 93.38 228 LYS A O 1
ATOM 1775 N N . LEU A 1 229 ? -24.099 -19.322 0.296 1.00 95.75 229 LEU A N 1
ATOM 1776 C CA . LEU A 1 229 ? -23.500 -20.621 0.611 1.00 95.75 229 LEU A CA 1
ATOM 1777 C C . LEU A 1 229 ? -23.458 -20.928 2.120 1.00 95.75 229 LEU A C 1
ATOM 1779 O O . LEU A 1 229 ? -22.938 -21.969 2.506 1.00 95.75 229 LEU A O 1
ATOM 1783 N N . HIS A 1 230 ? -24.002 -20.055 2.978 1.00 93.62 230 HIS A N 1
ATOM 1784 C CA . HIS A 1 230 ? -23.997 -20.194 4.441 1.00 93.62 230 HIS A CA 1
ATOM 1785 C C . HIS A 1 230 ? -22.591 -20.320 5.066 1.00 93.62 230 HIS A C 1
ATOM 1787 O O . HIS A 1 230 ? -22.432 -20.836 6.174 1.00 93.62 230 HIS A O 1
ATOM 1793 N N . ILE A 1 231 ? -21.560 -19.802 4.391 1.00 94.06 231 ILE A N 1
ATOM 1794 C CA . ILE A 1 231 ? -20.180 -19.810 4.882 1.00 94.06 231 ILE A CA 1
ATOM 1795 C C . ILE A 1 231 ? -19.971 -18.586 5.778 1.00 94.06 231 ILE A C 1
ATOM 1797 O O . ILE A 1 231 ? -20.059 -17.438 5.335 1.00 94.06 231 ILE A O 1
ATOM 1801 N N . LYS A 1 232 ? -19.669 -18.819 7.060 1.00 90.12 232 LYS A N 1
ATOM 1802 C CA . LYS A 1 232 ? -19.314 -17.746 7.997 1.00 90.12 232 LYS A CA 1
ATOM 1803 C C . LYS A 1 232 ? -17.906 -17.249 7.689 1.00 90.12 232 LYS A C 1
ATOM 1805 O O . LYS A 1 232 ? -16.941 -17.987 7.863 1.00 90.12 232 LYS A O 1
ATOM 1810 N N . PHE A 1 233 ? -17.790 -15.982 7.301 1.00 90.31 233 PHE A N 1
ATOM 1811 C CA . PHE A 1 233 ? -16.504 -15.351 7.013 1.00 90.31 233 PHE A CA 1
ATOM 1812 C C . PHE A 1 233 ? -16.265 -14.154 7.946 1.00 90.31 233 PHE A C 1
ATOM 1814 O O . PHE A 1 233 ? -16.566 -13.016 7.568 1.00 90.31 233 PHE A O 1
ATOM 1821 N N . PRO A 1 234 ? -15.826 -14.400 9.197 1.00 89.06 234 PRO A N 1
ATOM 1822 C CA . PRO A 1 234 ? -15.612 -13.350 10.191 1.00 89.06 234 PRO A CA 1
ATOM 1823 C C . PRO A 1 234 ? -14.381 -12.487 9.855 1.00 89.06 234 PRO A C 1
ATOM 1825 O O . PRO A 1 234 ? -13.491 -12.967 9.151 1.00 89.06 234 PRO A O 1
ATOM 1828 N N . PRO A 1 235 ? -14.276 -11.255 10.396 1.00 87.25 235 PRO A N 1
ATOM 1829 C CA . PRO A 1 235 ? -13.188 -10.319 10.086 1.00 87.25 235 PRO A CA 1
ATOM 1830 C C . PRO A 1 235 ? -11.778 -10.906 10.233 1.00 87.25 235 PRO A C 1
ATOM 1832 O O . PRO A 1 235 ? -10.946 -10.726 9.354 1.00 87.25 235 PRO A O 1
ATOM 1835 N N . VAL A 1 236 ? -11.523 -11.689 11.286 1.00 89.81 236 VAL A N 1
ATOM 1836 C CA . VAL A 1 236 ? -10.202 -12.303 11.522 1.00 89.81 236 VAL A CA 1
ATOM 1837 C C . VAL A 1 236 ? -9.813 -13.278 10.403 1.00 89.81 236 VAL A C 1
ATOM 1839 O O . VAL A 1 236 ? -8.665 -13.296 9.971 1.00 89.81 236 VAL A O 1
ATOM 1842 N N . ASN A 1 237 ? -10.769 -14.050 9.877 1.00 91.88 237 ASN A N 1
ATOM 1843 C CA . ASN A 1 237 ? -10.506 -14.975 8.771 1.00 91.88 237 ASN A CA 1
ATOM 1844 C C . ASN A 1 237 ? -10.273 -14.222 7.458 1.00 91.88 237 ASN A C 1
ATOM 1846 O O . ASN A 1 237 ? -9.470 -14.666 6.645 1.00 91.88 237 ASN A O 1
ATOM 1850 N N . ARG A 1 238 ? -10.957 -13.089 7.253 1.00 92.31 238 ARG A N 1
ATOM 1851 C CA . ARG A 1 238 ? -10.727 -12.212 6.095 1.00 92.31 238 ARG A CA 1
ATOM 1852 C C . ARG A 1 238 ? -9.306 -11.666 6.115 1.00 92.31 238 ARG A C 1
ATOM 1854 O O . ARG A 1 238 ? -8.593 -11.835 5.136 1.00 92.31 238 ARG A O 1
ATOM 1861 N N . MET A 1 239 ? -8.870 -11.140 7.261 1.00 92.81 239 MET A N 1
ATOM 1862 C CA . MET A 1 239 ? -7.492 -10.680 7.444 1.00 92.81 239 MET A CA 1
ATOM 1863 C C . MET A 1 239 ? -6.491 -11.804 7.164 1.00 92.81 239 MET A C 1
ATOM 1865 O O . MET A 1 239 ? -5.547 -11.600 6.415 1.00 92.81 239 MET A O 1
ATOM 1869 N N . ALA A 1 240 ? -6.718 -13.012 7.693 1.00 94.12 240 ALA A N 1
ATOM 1870 C CA . ALA A 1 240 ? -5.838 -14.155 7.439 1.00 94.12 240 ALA A CA 1
ATOM 1871 C C . ALA A 1 240 ? -5.735 -14.516 5.943 1.00 94.12 240 ALA A C 1
ATOM 1873 O O . ALA A 1 240 ? -4.653 -14.857 5.471 1.00 94.12 240 ALA A O 1
ATOM 1874 N N . VAL A 1 241 ? -6.835 -14.409 5.187 1.00 95.88 241 VAL A N 1
ATOM 1875 C CA . VAL A 1 241 ? -6.823 -14.572 3.724 1.00 95.88 241 VAL A CA 1
ATOM 1876 C C . VAL A 1 241 ? -5.997 -13.472 3.058 1.00 95.88 241 VAL A C 1
ATOM 1878 O O . VAL A 1 241 ? -5.190 -13.790 2.192 1.00 95.88 241 VAL A O 1
ATOM 1881 N N . GLY A 1 242 ? -6.127 -12.214 3.492 1.00 95.94 242 GLY A N 1
ATOM 1882 C CA . GLY A 1 242 ? -5.287 -11.114 3.006 1.00 95.94 242 GLY A CA 1
ATOM 1883 C C . GLY A 1 242 ? -3.795 -11.383 3.218 1.00 95.94 242 GLY A C 1
ATOM 1884 O O . GLY A 1 242 ? -3.020 -11.310 2.274 1.00 95.94 242 GLY A O 1
ATOM 1885 N N . PHE A 1 243 ? -3.406 -11.818 4.420 1.00 95.56 243 PHE A N 1
ATOM 1886 C CA . PHE A 1 243 ? -2.019 -12.194 4.730 1.00 95.56 243 PHE A CA 1
ATOM 1887 C C . PHE A 1 243 ? -1.505 -13.342 3.850 1.00 95.56 243 PHE A C 1
ATOM 1889 O O . PHE A 1 243 ? -0.349 -13.335 3.433 1.00 95.56 243 PHE A O 1
ATOM 1896 N N . LEU A 1 244 ? -2.348 -14.339 3.570 1.00 97.00 244 LEU A N 1
ATOM 1897 C CA . LEU A 1 244 ? -1.979 -15.452 2.698 1.00 97.00 244 LEU A CA 1
ATOM 1898 C C . LEU A 1 244 ? -1.775 -14.991 1.250 1.00 97.00 244 LEU A C 1
ATOM 1900 O O . LEU A 1 244 ? -0.815 -15.412 0.610 1.00 97.00 244 LEU A O 1
ATOM 1904 N N . ILE A 1 245 ? -2.668 -14.144 0.737 1.00 97.88 245 ILE A N 1
ATOM 1905 C CA . ILE A 1 245 ? -2.564 -13.596 -0.620 1.00 97.88 245 ILE A CA 1
ATOM 1906 C C . ILE A 1 245 ? -1.295 -12.750 -0.746 1.00 97.88 245 ILE A C 1
ATOM 1908 O O . ILE A 1 245 ? -0.561 -12.918 -1.715 1.00 97.88 245 ILE A O 1
ATOM 1912 N N . GLU A 1 246 ? -0.989 -11.937 0.264 1.00 97.12 246 GLU A N 1
ATOM 1913 C CA . GLU A 1 246 ? 0.234 -11.135 0.306 1.00 97.12 246 GLU A CA 1
ATOM 1914 C C . GLU A 1 246 ? 1.493 -12.010 0.292 1.00 97.12 246 GLU A C 1
ATOM 1916 O O . GLU A 1 246 ? 2.412 -11.799 -0.496 1.00 97.12 246 GLU A O 1
ATOM 1921 N N . ALA A 1 247 ? 1.514 -13.080 1.091 1.00 96.81 247 ALA A N 1
ATOM 1922 C CA . ALA A 1 247 ? 2.622 -14.032 1.078 1.00 96.81 247 ALA A CA 1
ATOM 1923 C C . ALA A 1 247 ? 2.820 -14.677 -0.309 1.00 96.81 247 ALA A C 1
ATOM 1925 O O . ALA A 1 247 ? 3.956 -14.868 -0.749 1.00 96.81 247 ALA A O 1
ATOM 1926 N N . ILE A 1 248 ? 1.727 -14.984 -1.018 1.00 97.94 248 ILE A N 1
ATOM 1927 C CA . ILE A 1 248 ? 1.773 -15.504 -2.392 1.00 97.94 248 ILE A CA 1
ATOM 1928 C C . ILE A 1 248 ? 2.298 -14.435 -3.362 1.00 97.94 248 ILE A C 1
ATOM 1930 O O . ILE A 1 248 ? 3.111 -14.764 -4.228 1.00 97.94 248 ILE A O 1
ATOM 1934 N N . ALA A 1 249 ? 1.888 -13.172 -3.210 1.00 97.44 249 ALA A N 1
ATOM 1935 C CA . ALA A 1 249 ? 2.357 -12.057 -4.034 1.00 97.44 249 ALA A CA 1
ATOM 1936 C C . ALA A 1 249 ? 3.879 -11.872 -3.915 1.00 97.44 249 ALA A C 1
ATOM 1938 O O . ALA A 1 249 ? 4.583 -11.826 -4.927 1.00 97.44 249 ALA A O 1
ATOM 1939 N N . ILE A 1 250 ? 4.406 -11.875 -2.687 1.00 96.69 250 ILE A N 1
ATOM 1940 C CA . ILE A 1 250 ? 5.847 -11.762 -2.427 1.00 96.69 250 ILE A CA 1
ATOM 1941 C C . ILE A 1 250 ? 6.615 -12.987 -2.940 1.00 96.69 250 ILE A C 1
ATOM 1943 O O . ILE A 1 250 ? 7.672 -12.836 -3.554 1.00 96.69 250 ILE A O 1
ATOM 1947 N N . ALA A 1 251 ? 6.084 -14.201 -2.762 1.00 97.25 251 ALA A N 1
ATOM 1948 C CA . ALA A 1 251 ? 6.699 -15.410 -3.313 1.00 97.25 251 ALA A CA 1
ATOM 1949 C C . ALA A 1 251 ? 6.774 -15.366 -4.849 1.00 97.25 251 ALA A C 1
ATOM 1951 O O . ALA A 1 251 ? 7.792 -15.734 -5.440 1.00 97.25 251 ALA A O 1
ATOM 1952 N N . TYR A 1 252 ? 5.720 -14.871 -5.503 1.00 97.50 252 TYR A N 1
ATOM 1953 C CA . TYR A 1 252 ? 5.704 -14.668 -6.948 1.00 97.50 252 TYR A CA 1
ATOM 1954 C C . TYR A 1 252 ? 6.728 -13.607 -7.381 1.00 97.50 252 TYR A C 1
ATOM 1956 O O . TYR A 1 252 ? 7.493 -13.848 -8.314 1.00 97.50 252 TYR A O 1
ATOM 1964 N N . CYS A 1 253 ? 6.829 -12.487 -6.656 1.00 96.12 253 CYS A N 1
ATOM 1965 C CA . CYS A 1 253 ? 7.839 -11.449 -6.888 1.00 96.12 253 CYS A CA 1
ATOM 1966 C C . CYS A 1 253 ? 9.278 -11.986 -6.781 1.00 96.12 253 CYS A C 1
ATOM 1968 O O . CYS A 1 253 ? 10.127 -11.663 -7.614 1.00 96.12 253 CYS A O 1
ATOM 1970 N N . ALA A 1 254 ? 9.556 -12.851 -5.802 1.00 96.44 254 ALA A N 1
ATOM 1971 C CA . ALA A 1 254 ? 10.850 -13.525 -5.686 1.00 96.44 254 ALA A CA 1
ATOM 1972 C C . ALA A 1 254 ? 11.128 -14.440 -6.895 1.00 96.44 254 ALA A C 1
ATOM 1974 O O . ALA A 1 254 ? 12.246 -14.475 -7.411 1.00 96.44 254 ALA A O 1
ATOM 1975 N N . GLY A 1 255 ? 10.100 -15.129 -7.400 1.00 96.69 255 GLY A N 1
ATOM 1976 C CA . GLY A 1 255 ? 10.182 -15.901 -8.641 1.00 96.69 255 GLY A CA 1
ATOM 1977 C C . GLY A 1 255 ? 10.520 -15.036 -9.860 1.00 96.69 255 GLY A C 1
ATOM 1978 O O . GLY A 1 255 ? 11.379 -15.417 -10.655 1.00 96.69 255 GLY A O 1
ATOM 1979 N N . ILE A 1 256 ? 9.911 -13.852 -9.987 1.00 96.50 256 ILE A N 1
ATOM 1980 C CA . ILE A 1 256 ? 10.256 -12.883 -11.041 1.00 96.50 256 ILE A CA 1
ATOM 1981 C C . ILE A 1 256 ? 11.723 -12.469 -10.923 1.00 96.50 256 ILE A C 1
ATOM 1983 O O . ILE A 1 256 ? 12.430 -12.483 -11.930 1.00 96.50 256 ILE A O 1
ATOM 1987 N N . GLN A 1 257 ? 12.202 -12.167 -9.713 1.00 96.50 257 GLN A N 1
ATOM 1988 C CA . GLN A 1 257 ? 13.602 -11.793 -9.504 1.00 96.50 257 GLN A CA 1
ATOM 1989 C C . GLN A 1 257 ? 14.558 -12.894 -9.982 1.00 96.50 257 GLN A C 1
ATOM 1991 O O . GLN A 1 257 ? 15.527 -12.615 -10.686 1.00 96.50 257 GLN A O 1
ATOM 1996 N N . GLN A 1 258 ? 14.246 -14.157 -9.685 1.00 96.19 258 GLN A N 1
ATOM 1997 C CA . GLN A 1 258 ? 15.029 -15.287 -10.182 1.00 96.19 258 GLN A CA 1
ATOM 1998 C C . GLN A 1 258 ? 15.013 -15.367 -11.717 1.00 96.19 258 GLN A C 1
ATOM 2000 O O . GLN A 1 258 ? 16.036 -15.648 -12.344 1.00 96.19 258 GLN A O 1
ATOM 2005 N N . VAL A 1 259 ? 13.870 -15.100 -12.353 1.00 95.38 259 VAL A N 1
ATOM 2006 C CA . VAL A 1 259 ? 13.784 -15.048 -13.819 1.00 95.38 259 VAL A CA 1
ATOM 2007 C C . VAL A 1 259 ? 14.663 -13.928 -14.376 1.00 95.38 259 VAL A C 1
ATOM 2009 O O . VAL A 1 259 ? 15.379 -14.171 -15.343 1.00 95.38 259 VAL A O 1
ATOM 2012 N N . ILE A 1 260 ? 14.690 -12.748 -13.753 1.00 95.75 260 ILE A N 1
ATOM 2013 C CA . ILE A 1 260 ? 15.578 -11.640 -14.147 1.00 95.75 260 ILE A CA 1
ATOM 2014 C C . ILE A 1 260 ? 17.040 -12.086 -14.124 1.00 95.75 260 ILE A C 1
ATOM 2016 O O . ILE A 1 260 ? 17.746 -11.875 -15.109 1.00 95.75 260 ILE A O 1
ATOM 2020 N N . TYR A 1 261 ? 17.476 -12.776 -13.070 1.00 94.88 261 TYR A N 1
ATOM 2021 C CA . TYR A 1 261 ? 18.861 -13.240 -12.940 1.00 94.88 261 TYR A CA 1
ATOM 2022 C C . TYR A 1 261 ? 19.259 -14.343 -13.925 1.00 94.88 261 TYR A C 1
ATOM 2024 O O . TYR A 1 261 ? 20.434 -14.501 -14.243 1.00 94.88 261 TYR A O 1
ATOM 2032 N N . THR A 1 262 ? 18.297 -15.089 -14.465 1.00 93.56 262 THR A N 1
ATOM 2033 C CA . THR A 1 262 ? 18.569 -16.160 -15.444 1.00 93.56 262 THR A CA 1
ATOM 2034 C C . THR A 1 262 ? 18.514 -15.692 -16.898 1.00 93.56 262 THR A C 1
ATOM 2036 O O . THR A 1 262 ? 18.812 -16.469 -17.809 1.00 93.56 262 THR A O 1
ATOM 2039 N N . ARG A 1 263 ? 18.135 -14.436 -17.153 1.00 92.50 263 ARG A N 1
ATOM 2040 C CA . ARG A 1 263 ? 17.983 -13.890 -18.505 1.00 92.50 263 ARG A CA 1
ATOM 2041 C C . ARG A 1 263 ? 19.101 -12.900 -18.816 1.00 92.50 263 ARG A C 1
ATOM 2043 O O . ARG A 1 263 ? 19.464 -12.066 -17.998 1.00 92.50 263 ARG A O 1
ATOM 2050 N N . GLY A 1 264 ? 19.644 -12.994 -20.029 1.00 89.25 264 GLY A N 1
ATOM 2051 C CA . GLY A 1 264 ? 20.656 -12.055 -20.513 1.00 89.25 264 GLY A CA 1
ATOM 2052 C C . GLY A 1 264 ? 20.097 -10.635 -20.722 1.00 89.25 264 GLY A C 1
ATOM 2053 O O . GLY A 1 264 ? 18.878 -10.462 -20.752 1.00 89.25 264 GLY A O 1
ATOM 2054 N N . PRO A 1 265 ? 20.965 -9.632 -20.938 1.00 89.06 265 PRO A N 1
ATOM 2055 C CA . PRO A 1 265 ? 22.374 -9.808 -21.272 1.00 89.06 265 PRO A CA 1
ATOM 2056 C C . PRO A 1 265 ? 23.313 -9.899 -20.061 1.00 89.06 265 PRO A C 1
ATOM 2058 O O . PRO A 1 265 ? 24.413 -10.418 -20.224 1.00 89.06 265 PRO A O 1
ATOM 2061 N N . CYS A 1 266 ? 22.893 -9.455 -18.871 1.00 87.44 266 CYS A N 1
ATOM 2062 C CA . CYS A 1 266 ? 23.775 -9.368 -17.703 1.00 87.44 266 CYS A CA 1
ATOM 2063 C C . CYS A 1 266 ? 23.513 -10.415 -16.607 1.00 87.44 266 CYS A C 1
ATOM 2065 O O . CYS A 1 266 ? 24.298 -10.496 -15.662 1.00 87.44 266 CYS A O 1
ATOM 2067 N N . PHE A 1 267 ? 22.465 -11.241 -16.735 1.00 90.75 267 PHE A N 1
ATOM 2068 C CA . PHE A 1 267 ? 22.142 -12.318 -15.787 1.00 90.75 267 PHE A CA 1
ATOM 2069 C C . PHE A 1 267 ? 22.069 -11.796 -14.337 1.00 90.75 267 PHE A C 1
ATOM 2071 O O . PHE A 1 267 ? 21.315 -10.860 -14.079 1.00 90.75 267 PHE A O 1
ATOM 2078 N N . GLU A 1 268 ? 22.839 -12.361 -13.402 1.00 89.62 268 GLU A N 1
ATOM 2079 C CA . GLU A 1 268 ? 22.839 -11.981 -11.979 1.00 89.62 268 GLU A CA 1
ATOM 2080 C C . GLU A 1 268 ? 23.239 -10.516 -11.727 1.00 89.62 268 GLU A C 1
ATOM 2082 O O . GLU A 1 268 ? 22.780 -9.919 -10.758 1.00 89.62 268 GLU A O 1
ATOM 2087 N N . HIS A 1 269 ? 24.034 -9.913 -12.616 1.00 87.62 269 HIS A N 1
ATOM 2088 C CA . HIS A 1 269 ? 24.553 -8.547 -12.469 1.00 87.62 269 HIS A CA 1
ATOM 2089 C C . HIS A 1 269 ? 23.790 -7.576 -13.378 1.00 87.62 269 HIS A C 1
ATOM 2091 O O . HIS A 1 269 ? 24.368 -6.930 -14.257 1.00 87.62 269 HIS A O 1
ATOM 2097 N N . ALA A 1 270 ? 22.462 -7.535 -13.230 1.00 86.25 270 ALA A N 1
ATOM 2098 C CA . ALA A 1 270 ? 21.589 -6.683 -14.035 1.00 86.25 270 ALA A CA 1
ATOM 2099 C C . ALA A 1 270 ? 22.096 -5.228 -14.056 1.00 86.25 270 ALA A C 1
ATOM 2101 O O . ALA A 1 270 ? 22.393 -4.660 -13.012 1.00 86.25 270 ALA A O 1
ATOM 2102 N N . LEU A 1 271 ? 22.172 -4.633 -15.251 1.00 88.62 271 LEU A N 1
ATOM 2103 C CA . LEU A 1 271 ? 22.668 -3.273 -15.525 1.00 88.62 271 LEU A CA 1
ATOM 2104 C C . LEU A 1 271 ? 24.187 -3.033 -15.381 1.00 88.62 271 LEU A C 1
ATOM 2106 O O . LEU A 1 271 ? 24.681 -1.996 -15.820 1.00 88.62 271 LEU A O 1
ATOM 2110 N N . GLU A 1 272 ? 24.951 -3.982 -14.838 1.00 89.00 272 GLU A N 1
ATOM 2111 C CA . GLU A 1 272 ? 26.374 -3.780 -14.506 1.00 89.00 272 GLU A CA 1
ATOM 2112 C C . GLU A 1 272 ? 27.349 -4.384 -15.531 1.00 89.00 272 GLU A C 1
ATOM 2114 O O . GLU A 1 272 ? 28.567 -4.261 -15.396 1.00 89.00 272 GLU A O 1
ATOM 2119 N N . CYS A 1 273 ? 26.847 -5.038 -16.581 1.00 86.75 273 CYS A N 1
ATOM 2120 C CA . CYS A 1 273 ? 27.695 -5.680 -17.582 1.00 86.75 273 CYS A CA 1
ATOM 2121 C C . CYS A 1 273 ? 27.977 -4.783 -18.806 1.00 86.75 273 CYS A C 1
ATOM 2123 O O . CYS A 1 273 ? 27.172 -3.908 -19.134 1.00 86.75 273 CYS A O 1
ATOM 2125 N N . PRO A 1 274 ? 29.062 -5.031 -19.575 1.00 87.75 274 PRO A N 1
ATOM 2126 C CA . PRO A 1 274 ? 29.364 -4.262 -20.789 1.00 87.75 274 PRO A CA 1
ATOM 2127 C C . PRO A 1 274 ? 28.236 -4.281 -21.831 1.00 87.75 274 PRO A C 1
ATOM 2129 O O . PRO A 1 274 ? 28.026 -3.306 -22.546 1.00 87.75 274 PRO A O 1
ATOM 2132 N N . ALA A 1 275 ? 27.471 -5.375 -21.889 1.00 85.38 275 ALA A N 1
ATOM 2133 C CA . ALA A 1 275 ? 26.323 -5.508 -22.783 1.00 85.38 275 ALA A CA 1
ATOM 2134 C C . ALA A 1 275 ? 25.095 -4.681 -22.345 1.00 85.38 275 ALA A C 1
ATOM 2136 O O . ALA A 1 275 ? 24.113 -4.628 -23.082 1.00 85.38 275 ALA A O 1
ATOM 2137 N N . SER A 1 276 ? 25.153 -4.025 -21.181 1.00 87.00 276 SER A N 1
ATOM 2138 C CA . SER A 1 276 ? 24.111 -3.129 -20.679 1.00 87.00 276 SER A CA 1
ATOM 2139 C C . SER A 1 276 ? 24.173 -1.708 -21.258 1.00 87.00 276 SER A C 1
ATOM 2141 O O . SER A 1 276 ? 23.306 -0.905 -20.921 1.00 87.00 276 SER A O 1
ATOM 2143 N N . ASP A 1 277 ? 25.183 -1.353 -22.060 1.00 87.31 277 ASP A N 1
ATOM 2144 C CA . ASP A 1 277 ? 25.403 0.027 -22.542 1.00 87.31 277 ASP A CA 1
ATOM 2145 C C . ASP A 1 277 ? 25.387 1.065 -21.397 1.00 87.31 277 ASP A C 1
ATOM 2147 O O . ASP A 1 277 ? 24.593 2.005 -21.373 1.00 87.31 277 ASP A O 1
ATOM 2151 N N . GLY A 1 278 ? 26.215 0.832 -20.370 1.00 83.50 278 GLY A N 1
ATOM 2152 C CA . GLY A 1 278 ? 26.316 1.725 -19.210 1.00 83.50 278 GLY A CA 1
ATOM 2153 C C . GLY A 1 278 ? 25.044 1.800 -18.353 1.00 83.50 278 GLY A C 1
ATOM 2154 O O . GLY A 1 278 ? 24.736 2.866 -17.828 1.00 83.50 278 GLY A O 1
ATOM 2155 N N . GLY A 1 279 ? 24.295 0.696 -18.238 1.00 85.31 279 GLY A N 1
ATOM 2156 C CA . GLY A 1 279 ? 23.075 0.616 -17.425 1.00 85.31 279 GLY A CA 1
ATOM 2157 C C . GLY A 1 279 ? 21.784 1.007 -18.153 1.00 85.31 279 GLY A C 1
ATOM 2158 O O . GLY A 1 279 ? 20.767 1.243 -17.508 1.00 85.31 279 GLY A O 1
ATOM 2159 N N . ARG A 1 280 ? 21.799 1.101 -19.488 1.00 85.50 280 ARG A N 1
ATOM 2160 C CA . ARG A 1 280 ? 20.623 1.462 -20.304 1.00 85.50 280 ARG A CA 1
ATOM 2161 C C . ARG A 1 280 ? 19.813 0.270 -20.798 1.00 85.50 280 ARG A C 1
ATOM 2163 O O . ARG A 1 280 ? 18.611 0.400 -21.010 1.00 85.50 280 ARG A O 1
ATOM 2170 N N . ILE A 1 281 ? 20.472 -0.861 -21.035 1.00 88.25 281 ILE A N 1
ATOM 2171 C CA . ILE A 1 281 ? 19.860 -2.086 -21.554 1.00 88.25 281 ILE A CA 1
ATOM 2172 C C . ILE A 1 281 ? 19.620 -3.054 -20.383 1.00 88.25 281 ILE A C 1
ATOM 2174 O O . ILE A 1 281 ? 20.584 -3.649 -19.896 1.00 88.25 281 ILE A O 1
ATOM 2178 N N . PRO A 1 282 ? 18.365 -3.230 -19.931 1.00 92.69 282 PRO A N 1
ATOM 2179 C CA . PRO A 1 282 ? 18.020 -4.173 -18.870 1.00 92.69 282 PRO A CA 1
ATOM 2180 C C . PRO A 1 282 ? 18.100 -5.635 -19.336 1.00 92.69 282 PRO A C 1
ATOM 2182 O O . PRO A 1 282 ? 18.287 -5.933 -20.521 1.00 92.69 282 PRO A O 1
ATOM 2185 N N . ASN A 1 283 ? 17.922 -6.570 -18.398 1.00 93.75 283 ASN A N 1
ATOM 2186 C CA . ASN A 1 283 ? 17.731 -7.973 -18.757 1.00 93.75 283 ASN A CA 1
ATOM 2187 C C . ASN A 1 283 ? 16.418 -8.149 -19.531 1.00 93.75 283 ASN A C 1
ATOM 2189 O O . ASN A 1 283 ? 15.432 -7.452 -19.293 1.00 93.75 283 ASN A O 1
ATOM 2193 N N . ARG A 1 284 ? 16.410 -9.109 -20.464 1.00 93.81 284 ARG A N 1
ATOM 2194 C CA . ARG A 1 284 ? 15.316 -9.371 -21.415 1.00 93.81 284 ARG A CA 1
ATOM 2195 C C . ARG A 1 284 ? 14.138 -10.074 -20.749 1.00 93.81 284 ARG A C 1
ATOM 2197 O O . ARG A 1 284 ? 13.835 -11.242 -21.021 1.00 93.81 284 ARG A O 1
ATOM 2204 N N . VAL A 1 285 ? 13.515 -9.361 -19.825 1.00 95.44 285 VAL A N 1
ATOM 2205 C CA . VAL A 1 285 ? 12.333 -9.760 -19.074 1.00 95.44 285 VAL A CA 1
ATOM 2206 C C . VAL A 1 285 ? 11.359 -8.605 -19.140 1.00 95.44 285 VAL A C 1
ATOM 2208 O O . VAL A 1 285 ? 11.689 -7.492 -18.751 1.00 95.44 285 VAL A O 1
ATOM 2211 N N . SER A 1 286 ? 10.154 -8.867 -19.632 1.00 95.88 286 SER A N 1
ATOM 2212 C CA . SER A 1 286 ? 9.137 -7.828 -19.723 1.00 95.88 286 SER A CA 1
ATOM 2213 C C . SER A 1 286 ? 8.591 -7.485 -18.341 1.00 95.88 286 SER A C 1
ATOM 2215 O O . SER A 1 286 ? 8.171 -8.378 -17.598 1.00 95.88 286 SER A O 1
ATOM 2217 N N . VAL A 1 287 ? 8.543 -6.190 -18.025 1.00 96.12 287 VAL A N 1
ATOM 2218 C CA . VAL A 1 287 ? 8.016 -5.668 -16.752 1.00 96.12 287 VAL A CA 1
ATOM 2219 C C . VAL A 1 287 ? 6.558 -6.059 -16.497 1.00 96.12 287 VAL A C 1
ATOM 2221 O O . VAL A 1 287 ? 6.127 -6.171 -15.355 1.00 96.12 287 VAL A O 1
ATOM 2224 N N . TRP A 1 288 ? 5.794 -6.366 -17.550 1.00 95.69 288 TRP A N 1
ATOM 2225 C CA . TRP A 1 288 ? 4.393 -6.781 -17.442 1.00 95.69 288 TRP A CA 1
ATOM 2226 C C . TRP A 1 288 ? 4.195 -8.075 -16.641 1.00 95.69 288 TRP A C 1
ATOM 2228 O O . TRP A 1 288 ? 3.091 -8.330 -16.159 1.00 95.69 288 TRP A O 1
ATOM 2238 N N . LEU A 1 289 ? 5.257 -8.861 -16.426 1.00 96.31 289 LEU A N 1
ATOM 2239 C CA . LEU A 1 289 ? 5.237 -9.984 -15.486 1.00 96.31 289 LEU A CA 1
ATOM 2240 C C . LEU A 1 289 ? 4.977 -9.556 -14.035 1.00 96.31 289 LEU A C 1
ATOM 2242 O O . LEU A 1 289 ? 4.585 -10.400 -13.241 1.00 96.31 289 LEU A O 1
ATOM 2246 N N . GLN A 1 290 ? 5.138 -8.277 -13.685 1.00 96.38 290 GLN A N 1
ATOM 2247 C CA . GLN A 1 290 ? 4.796 -7.751 -12.362 1.00 96.38 290 GLN A CA 1
ATOM 2248 C C . GLN A 1 290 ? 3.292 -7.501 -12.167 1.00 96.38 290 GLN A C 1
ATOM 2250 O O . GLN A 1 290 ? 2.862 -7.388 -11.022 1.00 96.38 290 GLN A O 1
ATOM 2255 N N . ILE A 1 291 ? 2.465 -7.458 -13.229 1.00 96.25 291 ILE A N 1
ATOM 2256 C CA . ILE A 1 291 ? 1.010 -7.205 -13.106 1.00 96.25 291 ILE A CA 1
ATOM 2257 C C . ILE A 1 291 ? 0.353 -8.109 -12.045 1.00 96.25 291 ILE A C 1
ATOM 2259 O O . ILE A 1 291 ? -0.369 -7.582 -11.198 1.00 96.25 291 ILE A O 1
ATOM 2263 N N . PRO A 1 292 ? 0.585 -9.439 -12.026 1.00 97.00 292 PRO A N 1
ATOM 2264 C CA . PRO A 1 292 ? -0.025 -10.300 -11.021 1.00 97.00 292 PRO A CA 1
ATOM 2265 C C . PRO A 1 292 ? 0.396 -9.956 -9.591 1.00 97.00 292 PRO A C 1
ATOM 2267 O O . PRO A 1 292 ? -0.416 -10.141 -8.695 1.00 97.00 292 PRO A O 1
ATOM 2270 N N . VAL A 1 293 ? 1.608 -9.430 -9.366 1.00 97.31 293 VAL A N 1
ATOM 2271 C CA . VAL A 1 293 ? 2.040 -9.000 -8.025 1.00 97.31 293 VAL A CA 1
ATOM 2272 C C . VAL A 1 293 ? 1.149 -7.859 -7.542 1.00 97.31 293 VAL A C 1
ATOM 2274 O O . VAL A 1 293 ? 0.540 -7.983 -6.487 1.00 97.31 293 VAL A O 1
ATOM 2277 N N . TYR A 1 294 ? 0.989 -6.803 -8.348 1.00 96.62 294 TYR A N 1
ATOM 2278 C CA . TYR A 1 294 ? 0.153 -5.649 -7.997 1.00 96.62 294 TYR A CA 1
ATOM 2279 C C . TYR A 1 294 ? -1.333 -6.004 -7.852 1.00 96.62 294 TYR A C 1
ATOM 2281 O O . TYR A 1 294 ? -2.027 -5.441 -7.010 1.00 96.62 294 TYR A O 1
ATOM 2289 N N . VAL A 1 295 ? -1.837 -6.949 -8.653 1.00 97.31 295 VAL A N 1
ATOM 2290 C CA . VAL A 1 295 ? -3.226 -7.424 -8.543 1.00 97.31 295 VAL A CA 1
ATOM 2291 C C . VAL A 1 295 ? -3.438 -8.258 -7.278 1.00 97.31 295 VAL A C 1
ATOM 2293 O O . VAL A 1 295 ? -4.477 -8.124 -6.634 1.00 97.31 295 VAL A O 1
ATOM 2296 N N . LEU A 1 296 ? -2.484 -9.126 -6.924 1.00 97.69 296 LEU A N 1
ATOM 2297 C CA . LEU A 1 296 ? -2.551 -9.924 -5.699 1.00 97.69 296 LEU A CA 1
ATOM 2298 C C . LEU A 1 296 ? -2.417 -9.044 -4.455 1.00 97.69 296 LEU A C 1
ATOM 2300 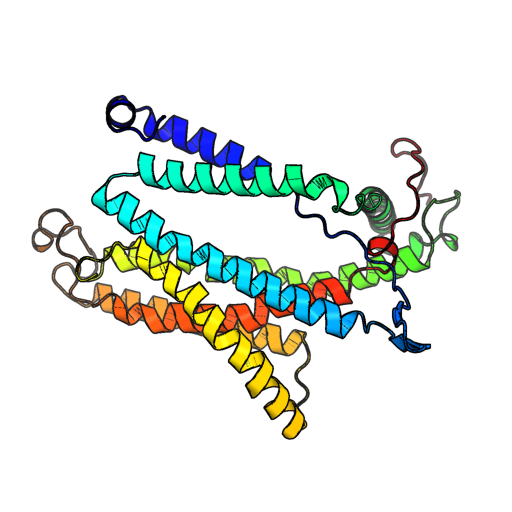O O . LEU A 1 296 ? -3.211 -9.206 -3.537 1.00 97.69 296 LEU A O 1
ATOM 2304 N N . ASP A 1 297 ? -1.487 -8.093 -4.454 1.00 96.69 297 ASP A N 1
ATOM 2305 C CA . ASP A 1 297 ? -1.319 -7.112 -3.379 1.00 96.69 297 ASP A CA 1
ATOM 2306 C C . ASP A 1 297 ? -2.588 -6.252 -3.210 1.00 96.69 297 ASP A C 1
ATOM 2308 O O . ASP A 1 297 ? -3.156 -6.200 -2.122 1.00 96.69 297 ASP A O 1
ATOM 2312 N N . GLY A 1 298 ? -3.163 -5.722 -4.298 1.00 95.38 298 GLY A N 1
ATOM 2313 C CA . GLY A 1 298 ? -4.443 -5.003 -4.234 1.00 95.38 298 GLY A CA 1
ATOM 2314 C C . GLY A 1 298 ? -5.617 -5.874 -3.755 1.00 95.38 298 GLY A C 1
ATOM 2315 O O . GLY A 1 298 ? -6.524 -5.399 -3.069 1.00 95.38 298 GLY A O 1
ATOM 2316 N N . LEU A 1 299 ? -5.617 -7.178 -4.062 1.00 96.06 299 LEU A N 1
ATOM 2317 C CA . LEU A 1 299 ? -6.595 -8.116 -3.502 1.00 96.06 299 LEU A CA 1
ATOM 2318 C C . LEU A 1 299 ? -6.365 -8.348 -2.003 1.00 96.06 299 LEU A C 1
ATOM 2320 O O . LEU A 1 299 ? -7.335 -8.418 -1.243 1.00 96.06 299 LEU A O 1
ATOM 2324 N N . ALA A 1 300 ? -5.108 -8.490 -1.582 1.00 96.50 300 ALA A N 1
ATOM 2325 C CA . ALA A 1 300 ? -4.732 -8.645 -0.185 1.00 96.50 300 ALA A CA 1
ATOM 2326 C C . ALA A 1 300 ? -5.169 -7.420 0.622 1.00 96.50 300 ALA A C 1
ATOM 2328 O O . ALA A 1 300 ? -5.825 -7.582 1.653 1.00 96.50 300 ALA A O 1
ATOM 2329 N N . GLU A 1 301 ? -4.898 -6.219 0.113 1.00 92.94 301 GLU A N 1
ATOM 2330 C CA . GLU A 1 301 ? -5.256 -4.925 0.696 1.00 92.94 301 GLU A CA 1
ATOM 2331 C C . GLU A 1 301 ? -6.756 -4.826 1.002 1.00 92.94 301 GLU A C 1
ATOM 2333 O O . GLU A 1 301 ? -7.149 -4.496 2.123 1.00 92.94 301 GLU A O 1
ATOM 2338 N N . VAL A 1 302 ? -7.618 -5.250 0.072 1.00 92.38 302 VAL A N 1
ATOM 2339 C CA . VAL A 1 302 ? -9.074 -5.305 0.299 1.00 92.38 302 VAL A CA 1
ATOM 2340 C C . VAL A 1 302 ? -9.447 -6.211 1.485 1.00 92.38 302 VAL A C 1
ATOM 2342 O O . VAL A 1 302 ? -10.428 -5.948 2.187 1.00 92.38 302 VAL A O 1
ATOM 2345 N N . PHE A 1 303 ? -8.693 -7.284 1.730 1.00 92.88 303 PHE A N 1
ATOM 2346 C CA . PHE A 1 303 ? -8.959 -8.234 2.813 1.00 92.88 303 PHE A CA 1
ATOM 2347 C C . PHE A 1 303 ? -8.308 -7.881 4.147 1.00 92.88 303 PHE A C 1
ATOM 2349 O O . PHE A 1 303 ? -8.857 -8.267 5.185 1.00 92.88 303 PHE A O 1
ATOM 2356 N N . PHE A 1 304 ? -7.163 -7.197 4.146 1.00 89.00 304 PHE A N 1
ATOM 2357 C CA . PHE A 1 304 ? -6.486 -6.806 5.377 1.00 89.00 304 PHE A CA 1
ATOM 2358 C C . PHE A 1 304 ? -6.781 -5.360 5.764 1.00 89.00 304 PHE A C 1
ATOM 2360 O O . PHE A 1 304 ? -7.216 -5.151 6.887 1.00 89.00 304 PHE A O 1
ATOM 2367 N N . ASP A 1 305 ? -6.623 -4.372 4.883 1.00 85.88 305 ASP A N 1
ATOM 2368 C CA . ASP A 1 305 ? -6.641 -2.959 5.276 1.00 85.88 305 ASP A CA 1
ATOM 2369 C C . ASP A 1 305 ? -8.066 -2.490 5.573 1.00 85.88 305 ASP A C 1
ATOM 2371 O O . ASP A 1 305 ? -8.369 -2.102 6.705 1.00 85.88 305 ASP A O 1
ATOM 2375 N N . VAL A 1 306 ? -8.984 -2.669 4.617 1.00 81.88 306 VAL A N 1
ATOM 2376 C CA . VAL A 1 306 ? -10.408 -2.314 4.780 1.00 81.88 306 VAL A CA 1
ATOM 2377 C C . VAL A 1 306 ? -11.011 -3.009 6.005 1.00 81.88 306 VAL A C 1
ATOM 2379 O O . VAL A 1 306 ? -11.690 -2.391 6.827 1.00 81.88 306 VAL A O 1
ATOM 2382 N N . VAL A 1 307 ? -10.722 -4.303 6.168 1.00 84.94 307 VAL A N 1
ATOM 2383 C CA . VAL A 1 307 ? -11.252 -5.098 7.282 1.00 84.94 307 VAL A CA 1
ATOM 2384 C C . VAL A 1 307 ? -10.593 -4.716 8.610 1.00 84.94 307 VAL A C 1
ATOM 2386 O O . VAL A 1 307 ? -11.233 -4.811 9.658 1.00 84.94 307 VAL A O 1
ATOM 2389 N N . SER A 1 308 ? -9.334 -4.268 8.607 1.00 84.69 308 SER A N 1
ATOM 2390 C CA . SER A 1 308 ? -8.649 -3.788 9.812 1.00 84.69 308 SER A CA 1
ATOM 2391 C C . SER A 1 308 ? -9.280 -2.521 10.362 1.00 84.69 308 SER A C 1
ATOM 2393 O O . SER A 1 308 ? -9.488 -2.422 11.572 1.00 84.69 308 SER A O 1
ATOM 2395 N N . GLN A 1 309 ? -9.660 -1.602 9.476 1.00 79.31 309 GLN A N 1
ATOM 2396 C CA . GLN A 1 309 ? -10.315 -0.352 9.837 1.00 79.31 309 GLN A CA 1
ATOM 2397 C C . GLN A 1 309 ? -11.727 -0.628 10.371 1.00 79.31 309 GLN A C 1
ATOM 2399 O O . GLN A 1 309 ? -12.077 -0.145 11.451 1.00 79.31 309 GLN A O 1
ATOM 2404 N N . GLU A 1 310 ? -12.491 -1.502 9.701 1.00 77.19 310 GLU A N 1
ATOM 2405 C CA . GLU A 1 310 ? -13.793 -1.999 10.176 1.00 77.19 310 GLU A CA 1
ATOM 2406 C C . GLU A 1 310 ? -13.663 -2.639 11.573 1.00 77.19 310 GLU A C 1
ATOM 2408 O O . GLU A 1 310 ? -14.424 -2.346 12.501 1.00 77.19 310 GLU A O 1
ATOM 2413 N N . TYR A 1 311 ? -12.663 -3.502 11.757 1.00 81.44 311 TYR A N 1
ATOM 2414 C CA . TYR A 1 311 ? -12.424 -4.199 13.017 1.00 81.44 311 TYR A CA 1
ATOM 2415 C C . TYR A 1 311 ? -12.012 -3.246 14.145 1.00 81.44 311 TYR A C 1
ATOM 2417 O O . TYR A 1 311 ? -12.550 -3.345 15.251 1.00 81.44 311 TYR A O 1
ATOM 2425 N N . ALA A 1 312 ? -11.096 -2.311 13.879 1.00 79.12 312 ALA A N 1
ATOM 2426 C CA . ALA A 1 312 ? -10.658 -1.305 14.842 1.00 79.12 312 ALA A CA 1
ATOM 2427 C C . ALA A 1 312 ? -11.830 -0.426 15.289 1.00 79.12 312 ALA A C 1
ATOM 2429 O O . ALA A 1 312 ? -12.033 -0.230 16.489 1.00 79.12 312 ALA A O 1
ATOM 2430 N N . TYR A 1 313 ? -12.649 0.033 14.341 1.00 72.56 313 TYR A N 1
ATOM 2431 C CA . TYR A 1 313 ? -13.820 0.856 14.623 1.00 72.56 313 TYR A CA 1
ATOM 2432 C C . TYR A 1 313 ? -14.840 0.118 15.506 1.00 72.56 313 TYR A C 1
ATOM 2434 O O . TYR A 1 313 ? -15.291 0.633 16.537 1.00 72.56 313 TYR A O 1
ATOM 2442 N N . ASN A 1 314 ? -15.135 -1.139 15.167 1.00 73.50 314 ASN A N 1
ATOM 2443 C CA . ASN A 1 314 ? -16.080 -1.970 15.910 1.00 73.50 314 ASN A CA 1
ATOM 2444 C C . ASN A 1 314 ? -15.595 -2.331 17.322 1.00 73.50 314 ASN A C 1
ATOM 2446 O O . ASN A 1 314 ? -16.413 -2.558 18.217 1.00 73.50 314 ASN A O 1
ATOM 2450 N N . LYS A 1 315 ? -14.277 -2.370 17.546 1.00 73.06 315 LYS A N 1
ATOM 2451 C CA . LYS A 1 315 ? -13.665 -2.665 18.852 1.00 73.06 315 LYS A CA 1
ATOM 2452 C C . LYS A 1 315 ? -13.315 -1.426 19.677 1.00 73.06 315 LYS A C 1
ATOM 2454 O O . LYS A 1 315 ? -13.002 -1.580 20.856 1.00 73.06 315 LYS A O 1
ATOM 2459 N N . ALA A 1 316 ? -13.389 -0.225 19.104 1.00 67.31 316 ALA A N 1
ATOM 2460 C CA . ALA A 1 316 ? -13.127 1.015 19.826 1.00 67.31 316 ALA A CA 1
ATOM 2461 C C . ALA A 1 316 ? -14.207 1.285 20.904 1.00 67.31 316 ALA A C 1
ATOM 2463 O O . ALA A 1 316 ? -15.395 1.146 20.602 1.00 67.31 316 ALA A O 1
ATOM 2464 N N . PRO A 1 317 ? -13.828 1.701 22.132 1.00 61.78 317 PRO A N 1
ATOM 2465 C CA . PRO A 1 317 ? -14.766 2.059 23.204 1.00 61.78 317 PRO A CA 1
ATOM 2466 C C . PRO A 1 317 ? -15.821 3.088 22.776 1.00 61.78 317 PRO A C 1
ATOM 2468 O O . PRO A 1 317 ? -15.508 4.035 22.055 1.00 61.78 317 PRO A O 1
ATOM 2471 N N . ASP A 1 318 ? -17.043 2.996 23.308 1.00 57.34 318 ASP A N 1
ATOM 2472 C CA . ASP A 1 318 ? -18.103 3.979 23.015 1.00 57.34 318 ASP A CA 1
ATOM 2473 C C . ASP A 1 318 ? -17.713 5.406 23.433 1.00 57.34 318 ASP A C 1
ATOM 2475 O O . ASP A 1 318 ? -18.056 6.369 22.761 1.00 57.34 318 ASP A O 1
ATOM 2479 N N . ASN A 1 319 ? -16.923 5.557 24.498 1.00 49.84 319 ASN A N 1
ATOM 2480 C CA . ASN A 1 319 ? -16.498 6.866 25.008 1.00 49.84 319 ASN A CA 1
ATOM 2481 C C . ASN A 1 319 ? -15.412 7.542 24.147 1.00 49.84 319 ASN A C 1
ATOM 2483 O O . ASN A 1 319 ? -15.141 8.726 24.330 1.00 49.84 319 ASN A O 1
ATOM 2487 N N . VAL A 1 320 ? -14.803 6.819 23.196 1.00 49.88 320 VAL A N 1
ATOM 2488 C CA . VAL A 1 320 ? -13.986 7.425 22.123 1.00 49.88 320 VAL A CA 1
ATOM 2489 C C . VAL A 1 320 ? -14.886 7.999 21.023 1.00 49.88 320 VAL A C 1
ATOM 2491 O O . VAL A 1 320 ? -14.474 8.876 20.272 1.00 49.88 320 VAL A O 1
ATOM 2494 N N . ARG A 1 321 ? -16.135 7.516 20.950 1.00 46.78 321 ARG A N 1
ATOM 2495 C CA . ARG A 1 321 ? -17.168 7.903 19.980 1.00 46.78 321 ARG A CA 1
ATOM 2496 C C . ARG A 1 321 ? -18.049 9.047 20.478 1.00 46.78 321 ARG A C 1
ATOM 2498 O O . ARG A 1 321 ? -18.964 9.422 19.767 1.00 46.78 321 ARG A O 1
ATOM 2505 N N . SER A 1 322 ? -17.799 9.580 21.671 1.00 35.38 322 SER A N 1
ATOM 2506 C CA . SER A 1 322 ? -18.440 10.785 22.213 1.00 35.38 322 SER A CA 1
ATOM 2507 C C . SER A 1 322 ? -17.690 11.183 23.490 1.00 35.38 322 SER A C 1
ATOM 2509 O O . SER A 1 322 ? -17.904 10.585 24.548 1.00 35.38 322 SER A O 1
ATOM 2511 N N . PRO A 1 323 ? -16.749 12.129 23.405 1.00 38.38 323 PRO A N 1
ATOM 2512 C CA . PRO A 1 323 ? -15.888 12.454 24.529 1.00 38.38 323 PRO A CA 1
ATOM 2513 C C . PRO A 1 323 ? -16.611 13.285 25.580 1.00 38.38 323 PRO A C 1
ATOM 2515 O O . PRO A 1 323 ? -17.165 14.347 25.301 1.00 38.38 323 PRO A O 1
ATOM 2518 N N . ALA A 1 324 ? -16.534 12.816 26.822 1.00 34.38 324 ALA A N 1
ATOM 2519 C CA . ALA A 1 324 ? -16.892 13.607 27.986 1.00 34.38 324 ALA A CA 1
ATOM 2520 C C . ALA A 1 324 ? -15.897 14.775 28.170 1.00 34.38 324 ALA A C 1
ATOM 2522 O O . ALA A 1 324 ? -14.714 14.641 27.835 1.00 34.38 324 ALA A O 1
ATOM 2523 N N . PRO A 1 325 ? -16.344 15.922 28.712 1.00 31.66 325 PRO A N 1
ATOM 2524 C CA . PRO A 1 325 ? -15.495 17.092 28.896 1.00 31.66 325 PRO A CA 1
ATOM 2525 C C . PRO A 1 325 ? -14.307 16.787 29.816 1.00 31.66 325 PRO A C 1
ATOM 2527 O O . PRO A 1 325 ? -14.459 16.357 30.960 1.00 31.66 325 PRO A O 1
ATOM 2530 N N . PHE A 1 326 ? -13.109 17.049 29.294 1.00 35.66 326 PHE A N 1
ATOM 2531 C CA . PHE A 1 326 ? -11.838 16.956 30.001 1.00 35.66 326 PHE A CA 1
ATOM 2532 C C . PHE A 1 326 ? -11.799 17.969 31.155 1.00 35.66 326 PHE A C 1
ATOM 2534 O O . PHE A 1 326 ? -11.851 19.178 30.930 1.00 35.66 326 PHE A O 1
ATOM 2541 N N . ARG A 1 327 ? -11.676 17.494 32.400 1.00 32.16 327 ARG A N 1
ATOM 2542 C CA . ARG A 1 327 ? -11.266 18.328 33.539 1.00 32.16 327 ARG A CA 1
ATOM 2543 C C . ARG A 1 327 ? -9.782 18.097 33.785 1.00 32.16 327 ARG A C 1
ATOM 2545 O O . ARG A 1 327 ? -9.376 17.024 34.218 1.00 32.16 327 ARG A O 1
ATOM 2552 N N . SER A 1 328 ? -8.961 19.104 33.498 1.00 28.03 328 SER A N 1
ATOM 2553 C CA . SER A 1 328 ? -7.530 19.051 33.780 1.00 28.03 328 SER A CA 1
ATOM 2554 C C . SER A 1 328 ? -7.299 19.014 35.292 1.00 28.03 328 SER A C 1
ATOM 2556 O O . SER A 1 328 ? -7.517 20.011 35.983 1.00 28.03 328 SER A O 1
ATOM 2558 N N . LYS A 1 329 ? -6.809 17.889 35.808 1.00 33.66 329 LYS A N 1
ATOM 2559 C CA . LYS A 1 329 ? -6.043 17.863 37.056 1.00 33.66 329 LYS A CA 1
ATOM 2560 C C . LYS A 1 329 ? -4.672 17.251 36.800 1.00 33.66 329 LYS A C 1
ATOM 2562 O O . LYS A 1 329 ? -4.524 16.322 36.002 1.00 33.66 329 LYS A O 1
ATOM 2567 N N . THR A 1 330 ? -3.702 17.900 37.425 1.00 34.25 330 THR A N 1
ATOM 2568 C CA . THR A 1 330 ? -2.260 17.937 37.186 1.00 34.25 330 THR A CA 1
ATOM 2569 C C . THR A 1 330 ? -1.557 16.585 37.338 1.00 34.25 330 THR A C 1
ATOM 2571 O O . THR A 1 330 ? -2.157 15.585 37.724 1.00 34.25 330 THR A O 1
ATOM 2574 N N . PHE A 1 331 ? -0.286 16.601 36.941 1.00 39.06 331 PHE A N 1
ATOM 2575 C CA . PHE A 1 331 ? 0.659 15.504 36.764 1.00 39.06 331 PHE A CA 1
ATOM 2576 C C . PHE A 1 331 ? 0.721 14.476 37.904 1.00 39.06 331 PHE A C 1
ATOM 2578 O O . PHE A 1 331 ? 0.413 14.759 39.058 1.00 39.06 331 PHE A O 1
ATOM 2585 N N . ALA A 1 332 ? 1.120 13.272 37.493 1.00 38.88 332 ALA A N 1
ATOM 2586 C CA . ALA A 1 332 ? 1.296 12.059 38.270 1.00 38.88 332 ALA A CA 1
ATOM 2587 C C . ALA A 1 332 ? 1.998 12.290 39.613 1.00 38.88 332 ALA A C 1
ATOM 2589 O O . ALA A 1 332 ? 3.081 12.851 39.616 1.00 38.88 332 ALA A O 1
ATOM 2590 N N . ASP A 1 333 ? 1.371 11.818 40.696 1.00 38.56 333 ASP A N 1
ATOM 2591 C CA . ASP A 1 333 ? 2.059 11.198 41.845 1.00 38.56 333 ASP A CA 1
ATOM 2592 C C . ASP A 1 333 ? 1.111 10.566 42.888 1.00 38.56 333 ASP A C 1
ATOM 2594 O O . ASP A 1 333 ? 1.573 9.983 43.862 1.00 38.56 333 ASP A O 1
ATOM 2598 N N . THR A 1 334 ? -0.216 10.576 42.693 1.00 47.09 334 THR A N 1
ATOM 2599 C CA . THR A 1 334 ? -1.144 10.136 43.767 1.00 47.09 334 THR A CA 1
ATOM 2600 C C . THR A 1 334 ? -2.289 9.214 43.331 1.00 47.09 334 THR A C 1
ATOM 2602 O O . THR A 1 334 ? -3.279 9.104 44.040 1.00 47.09 334 THR A O 1
ATOM 2605 N N . TYR A 1 335 ? -2.208 8.550 42.172 1.00 47.56 335 TYR A N 1
ATOM 2606 C CA . TYR A 1 335 ? -3.384 7.864 41.593 1.00 47.56 335 TYR A CA 1
ATOM 2607 C C . TYR A 1 335 ? -3.323 6.339 41.504 1.00 47.56 335 TYR A C 1
ATOM 2609 O O . TYR A 1 335 ? -4.233 5.756 40.937 1.00 47.56 335 TYR A O 1
ATOM 2617 N N . CYS A 1 336 ? -2.294 5.683 42.041 1.00 47.25 336 CYS A N 1
ATOM 2618 C CA . CYS A 1 336 ? -2.268 4.219 42.112 1.00 47.25 336 CYS A CA 1
ATOM 2619 C C . CYS A 1 336 ? -1.662 3.817 43.446 1.00 47.25 336 CYS A C 1
ATOM 2621 O O . CYS A 1 336 ? -0.437 3.834 43.597 1.00 47.25 336 CYS A O 1
ATOM 2623 N N . SER A 1 337 ? -2.520 3.539 44.425 1.00 43.94 337 SER A N 1
ATOM 2624 C CA . SER A 1 337 ? -2.074 2.974 45.693 1.00 43.94 337 SER A CA 1
ATOM 2625 C C . SER A 1 337 ? -1.780 1.483 45.531 1.00 43.94 337 SER A C 1
ATOM 2627 O O . SER A 1 337 ? -2.391 0.800 44.706 1.00 43.94 337 SER A O 1
ATOM 2629 N N . ARG A 1 338 ? -0.828 1.011 46.339 1.00 41.25 338 ARG A N 1
ATOM 2630 C CA . ARG A 1 338 ? -0.848 -0.360 46.853 1.00 41.25 338 ARG A CA 1
ATOM 2631 C C . ARG A 1 338 ? -2.044 -0.563 47.772 1.00 41.25 338 ARG A C 1
ATOM 2633 O O . ARG A 1 338 ? -2.513 0.457 48.333 1.00 41.25 338 ARG A O 1
#

Foldseek 3Di:
DCFDPVNVVVVSVPVVVVVVVVVVVVPVPDDADAFDDFDQDQDPVRDTDRPPPLVVVLVVLVVVLLVVLVVLLCLVVLQVCCVPPRDVVSVVVVVVVVVVVVVVCVVCVVVDDDGFDDCVVVLVLLQVQCVVVVVNLVCSACVNWPDDDPDHNLVSVLSVLLVVLCVLVVCVVVVVVLLCCLVPVLLVVQLQEDAVPGRSSNRSSLQSVLLSVVLCCCVVPVVVVCVVVVHDCDLSNLLVVLVVLSVVLVVLVVVSLQVQLCFDDNRVNFQPDPVCVNSPNHGHHHSCSNSSSSNSNSNSCSSNVSSVVVSSVVSHRVCSSHPDDDDDDDDDDRIHDD

InterPro domains:
  IPR000109 Prot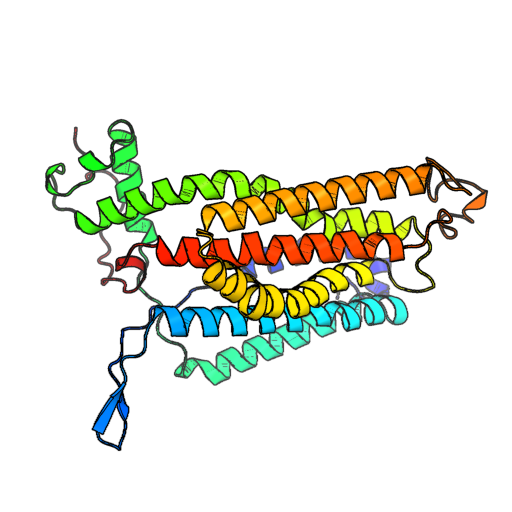on-dependent oligopeptide transporter family [PF00854] (28-322)
  IPR036259 MFS transporter superfamily [G3DSA:1.20.1250.20] (1-324)

Organism: NCBI:txid293559

Sequence (338 aa):
MTSIPSSLDAGAGLPGFLIGIILMSIGLGADQYTSWEEKILVKPNGKRVIIDRDLSMDKIYHAYYWAVNTGALSALATTYIEKDVGFWAAYLLAYCALCLSLLALVLCRNKIATPGGNILPTAFRIMLCAAKNGFNMDTARRQGQTHAVDWDDKFVMDLQRGLIACRIFAFYPILWVCHLQINNNLISQAAQMETHGLPNDFFPTLNPIAVLVLLPLVTNVLYPTLRKLHIKFPPVNRMAVGFLIEAIAIAYCAGIQQVIYTRGPCFEHALECPASDGGRIPNRVSVWLQIPVYVLDGLAEVFFDVVSQEYAYNKAPDNVRSPAPFRSKTFADTYCSR